Protein AF-A0A4U7BDE9-F1 (afdb_monomer)

Mean predicted aligned error: 11.84 Å

pLDDT: mean 87.55, std 13.9, range [34.75, 98.62]

InterPro domains:
  IPR007409 Restriction endonuclease, type I, HsdR, N-terminal [PF04313] (62-126)

Structure (mmCIF, N/CA/C/O backbone):
data_AF-A0A4U7BDE9-F1
#
_entry.id   AF-A0A4U7BDE9-F1
#
loop_
_atom_site.group_PDB
_atom_site.id
_atom_site.type_symbol
_atom_site.label_atom_id
_atom_site.label_alt_id
_atom_site.label_comp_id
_atom_site.label_asym_id
_atom_site.label_entity_id
_atom_site.label_seq_id
_atom_site.pdbx_PDB_ins_code
_atom_site.Cartn_x
_atom_site.Cartn_y
_atom_site.Cartn_z
_atom_site.occupancy
_atom_site.B_iso_or_equiv
_atom_site.auth_seq_id
_atom_site.auth_comp_id
_atom_site.auth_asym_id
_atom_site.auth_atom_id
_atom_site.pdbx_PDB_model_num
ATOM 1 N N . MET A 1 1 ? 15.402 -17.894 -6.420 1.00 53.94 1 MET A N 1
ATOM 2 C CA . MET A 1 1 ? 15.699 -17.159 -5.173 1.00 53.94 1 MET A CA 1
ATOM 3 C C . MET A 1 1 ? 14.361 -16.838 -4.545 1.00 53.94 1 MET A C 1
ATOM 5 O O . MET A 1 1 ? 13.438 -16.556 -5.298 1.00 53.94 1 MET A O 1
ATOM 9 N N . ASP A 1 2 ? 14.233 -16.959 -3.232 1.00 86.00 2 ASP A N 1
ATOM 10 C CA . ASP A 1 2 ? 12.983 -16.637 -2.545 1.00 86.00 2 ASP A CA 1
ATOM 11 C C . ASP A 1 2 ? 12.647 -15.142 -2.711 1.00 86.00 2 ASP A C 1
ATOM 13 O O . ASP A 1 2 ? 13.539 -14.295 -2.618 1.00 86.00 2 ASP A O 1
ATOM 17 N N . PHE A 1 3 ? 11.384 -14.832 -3.013 1.00 90.62 3 PHE A N 1
ATOM 18 C CA . PHE A 1 3 ? 10.897 -13.468 -3.269 1.00 90.62 3 PHE A CA 1
ATOM 19 C C . PHE A 1 3 ? 11.198 -12.536 -2.092 1.00 90.62 3 PHE A C 1
ATOM 21 O O . PHE A 1 3 ? 11.595 -11.389 -2.277 1.00 90.62 3 PHE A O 1
ATOM 28 N N . GLU A 1 4 ? 11.058 -13.061 -0.876 1.00 92.62 4 GLU A N 1
ATOM 29 C CA . GLU A 1 4 ? 11.312 -12.329 0.360 1.00 92.62 4 GLU A CA 1
ATOM 30 C C . GLU A 1 4 ? 12.786 -11.933 0.494 1.00 92.62 4 GLU A C 1
ATOM 32 O O . GLU A 1 4 ? 13.086 -10.770 0.749 1.00 92.62 4 GLU A O 1
ATOM 37 N N . ASN A 1 5 ? 13.713 -12.845 0.188 1.00 93.19 5 ASN A N 1
ATOM 38 C CA . ASN A 1 5 ? 15.146 -12.540 0.182 1.00 93.19 5 ASN A CA 1
ATOM 39 C C . ASN A 1 5 ? 15.509 -11.454 -0.838 1.00 93.19 5 ASN A C 1
ATOM 41 O O . ASN A 1 5 ? 16.333 -10.587 -0.556 1.00 93.19 5 ASN A O 1
ATOM 45 N N . GLN A 1 6 ? 14.895 -11.479 -2.024 1.00 94.44 6 GLN A N 1
ATOM 46 C CA . GLN A 1 6 ? 15.131 -10.445 -3.032 1.00 94.44 6 GLN A CA 1
ATOM 47 C C . GLN A 1 6 ? 14.570 -9.085 -2.609 1.00 94.44 6 GLN A C 1
ATOM 49 O O . GLN A 1 6 ? 15.203 -8.059 -2.854 1.00 94.44 6 GLN A O 1
ATOM 54 N N . LEU A 1 7 ? 13.404 -9.071 -1.962 1.00 94.75 7 LEU A N 1
ATOM 55 C CA . LEU A 1 7 ? 12.811 -7.851 -1.430 1.00 94.75 7 LEU A CA 1
ATOM 56 C C . LEU A 1 7 ? 13.664 -7.275 -0.291 1.00 94.75 7 LEU A C 1
ATOM 58 O O . LEU A 1 7 ? 13.938 -6.078 -0.292 1.00 94.75 7 LEU A O 1
ATOM 62 N N . ASN A 1 8 ? 14.162 -8.119 0.615 1.00 93.56 8 ASN A N 1
ATOM 63 C CA . ASN A 1 8 ? 15.057 -7.706 1.700 1.00 93.56 8 ASN A CA 1
ATOM 64 C C . ASN A 1 8 ? 16.365 -7.098 1.171 1.00 93.56 8 ASN A C 1
ATOM 66 O O . ASN A 1 8 ? 16.812 -6.078 1.689 1.00 93.56 8 ASN A O 1
ATOM 70 N N . ALA A 1 9 ? 16.923 -7.630 0.080 1.00 95.00 9 ALA A N 1
ATOM 71 C CA . ALA A 1 9 ? 18.093 -7.032 -0.569 1.00 95.00 9 ALA A CA 1
ATOM 72 C C . ALA A 1 9 ? 17.820 -5.610 -1.112 1.00 95.00 9 ALA A C 1
ATOM 74 O O . ALA A 1 9 ? 18.710 -4.756 -1.122 1.00 95.00 9 ALA A O 1
ATOM 75 N N . ILE A 1 10 ? 16.586 -5.317 -1.548 1.00 95.31 10 ILE A N 1
ATOM 76 C CA . ILE A 1 10 ? 16.187 -3.949 -1.926 1.00 95.31 10 ILE A CA 1
ATOM 77 C C . ILE A 1 10 ? 16.122 -3.052 -0.689 1.00 95.31 10 ILE A C 1
ATOM 79 O O . ILE A 1 10 ? 16.593 -1.919 -0.746 1.00 95.31 10 ILE A O 1
ATOM 83 N N . VAL A 1 11 ? 15.570 -3.542 0.424 1.00 95.75 11 VAL A N 1
ATOM 84 C CA . VAL A 1 11 ? 15.504 -2.784 1.686 1.00 95.75 11 VAL A CA 1
ATOM 85 C C . VAL A 1 11 ? 16.903 -2.411 2.176 1.00 95.75 11 VAL A C 1
ATOM 87 O O . VAL A 1 11 ? 17.147 -1.255 2.521 1.00 95.75 11 VAL A O 1
ATOM 90 N N . GLU A 1 12 ? 17.842 -3.354 2.133 1.00 95.81 12 GLU A N 1
ATOM 91 C CA . GLU A 1 12 ? 19.252 -3.113 2.453 1.00 95.81 12 GLU A CA 1
ATOM 92 C C . GLU A 1 12 ? 19.861 -2.056 1.519 1.00 95.81 12 GLU A C 1
ATOM 94 O O . GLU A 1 12 ? 20.429 -1.065 1.978 1.00 95.81 12 GLU A O 1
ATOM 99 N N . THR A 1 13 ? 19.617 -2.177 0.209 1.00 95.50 13 THR A N 1
ATOM 100 C CA . THR A 1 13 ? 20.061 -1.190 -0.790 1.00 95.50 13 THR A CA 1
ATOM 101 C C . THR A 1 13 ? 19.512 0.214 -0.504 1.00 95.50 13 THR A C 1
ATOM 103 O O . THR A 1 13 ? 20.239 1.200 -0.644 1.00 95.50 13 THR A O 1
ATOM 106 N N . ILE A 1 14 ? 18.241 0.332 -0.102 1.00 95.88 14 ILE A N 1
ATOM 107 C CA . ILE A 1 14 ? 17.626 1.607 0.296 1.00 95.88 14 ILE A CA 1
ATOM 108 C C . ILE A 1 14 ? 18.355 2.182 1.513 1.00 95.88 14 ILE A C 1
ATOM 110 O O . ILE A 1 14 ? 18.738 3.353 1.491 1.00 95.88 14 ILE A O 1
ATOM 114 N N . SER A 1 15 ? 18.585 1.364 2.543 1.00 95.19 15 SER A N 1
ATOM 115 C CA . SER A 1 15 ? 19.267 1.779 3.773 1.00 95.19 15 SER A CA 1
ATOM 116 C C . SER A 1 15 ? 20.675 2.320 3.497 1.00 95.19 15 SER A C 1
ATOM 118 O O . SER A 1 15 ? 21.020 3.415 3.947 1.00 95.19 15 SER A O 1
ATOM 120 N N . GLU A 1 16 ? 21.457 1.603 2.687 1.00 95.75 16 GLU A N 1
ATOM 121 C CA . GLU A 1 16 ? 22.845 1.950 2.370 1.00 95.75 16 GLU A CA 1
ATOM 122 C C . GLU A 1 16 ? 22.978 3.158 1.437 1.00 95.75 16 GLU A C 1
ATOM 124 O O . GLU A 1 16 ? 23.907 3.956 1.573 1.00 95.75 16 GLU A O 1
ATOM 129 N N . ARG A 1 17 ? 22.089 3.275 0.439 1.00 94.19 17 ARG A N 1
ATOM 130 C CA . ARG A 1 17 ? 22.324 4.153 -0.721 1.00 94.19 17 ARG A CA 1
ATOM 131 C C . ARG A 1 17 ? 21.427 5.375 -0.783 1.00 94.19 17 ARG A C 1
ATOM 133 O O . ARG A 1 17 ? 21.721 6.258 -1.585 1.00 94.19 17 ARG A O 1
ATOM 140 N N . LYS A 1 18 ? 20.372 5.486 0.034 1.00 94.56 18 LYS A N 1
ATOM 141 C CA . LYS A 1 18 ? 19.438 6.632 -0.032 1.00 94.56 18 LYS A CA 1
ATOM 142 C C . LYS A 1 18 ? 20.125 7.994 0.055 1.00 94.56 18 LYS A C 1
ATOM 144 O O . LYS A 1 18 ? 19.779 8.895 -0.698 1.00 94.56 18 LYS A O 1
ATOM 149 N N . THR A 1 19 ? 21.182 8.123 0.857 1.00 95.06 19 THR A N 1
ATOM 150 C CA . THR A 1 19 ? 21.965 9.369 0.987 1.00 95.06 19 THR A CA 1
ATOM 151 C C . THR A 1 19 ? 22.723 9.761 -0.287 1.00 95.06 19 THR A C 1
ATOM 153 O O . THR A 1 19 ? 23.071 10.927 -0.462 1.00 95.06 19 THR A O 1
ATOM 156 N N . LEU A 1 20 ? 22.971 8.811 -1.192 1.00 95.50 20 LEU A N 1
ATOM 157 C CA . LEU A 1 20 ? 23.629 9.030 -2.482 1.00 95.50 20 LEU A CA 1
ATOM 158 C C . LEU A 1 20 ? 22.619 9.312 -3.612 1.00 95.50 20 LEU A C 1
ATOM 160 O O . LEU A 1 20 ? 22.997 9.811 -4.675 1.00 95.50 20 LEU A O 1
ATOM 164 N N . VAL A 1 21 ? 21.335 9.008 -3.398 1.00 96.06 21 VAL A N 1
ATOM 165 C CA . VAL A 1 21 ? 20.266 9.093 -4.402 1.00 96.06 21 VAL A CA 1
ATOM 166 C C . VAL A 1 21 ? 19.599 10.469 -4.352 1.00 96.06 21 VAL A C 1
ATOM 168 O O . VAL A 1 21 ? 18.602 10.682 -3.680 1.00 96.06 21 VAL A O 1
ATOM 171 N N . ASN A 1 22 ? 20.142 11.433 -5.092 1.00 94.44 22 ASN A N 1
ATOM 172 C CA . ASN A 1 22 ? 19.710 12.834 -4.983 1.00 94.44 22 ASN A CA 1
ATOM 173 C C . ASN A 1 22 ? 18.630 13.264 -5.989 1.00 94.44 22 ASN A C 1
ATOM 175 O O . ASN A 1 22 ? 18.075 14.353 -5.860 1.00 94.44 22 ASN A O 1
ATOM 179 N N . THR A 1 23 ? 18.327 12.446 -6.999 1.00 97.50 23 THR A N 1
ATOM 180 C CA . THR A 1 23 ? 17.384 12.798 -8.072 1.00 97.50 23 THR A CA 1
ATOM 181 C C . THR A 1 23 ? 16.260 11.777 -8.206 1.00 97.50 23 THR A C 1
ATOM 183 O O . THR A 1 23 ? 16.367 10.630 -7.763 1.00 97.50 23 THR A O 1
ATOM 186 N N . GLU A 1 24 ? 15.172 12.198 -8.852 1.00 97.19 24 GLU A N 1
ATOM 187 C CA . GLU A 1 24 ? 14.065 11.311 -9.215 1.00 97.19 24 GLU A CA 1
ATOM 188 C C . GLU A 1 24 ? 14.551 10.171 -10.132 1.00 97.19 24 GLU A C 1
ATOM 190 O O . GLU A 1 24 ? 14.282 9.006 -9.859 1.00 97.19 24 GLU A O 1
ATOM 195 N N . GLU A 1 25 ? 15.388 10.472 -11.130 1.00 97.44 25 GLU A N 1
ATOM 196 C CA . GLU A 1 25 ? 15.994 9.459 -12.010 1.00 97.44 25 GLU A CA 1
ATOM 197 C C . GLU A 1 25 ? 16.892 8.467 -11.260 1.00 97.44 25 GLU A C 1
ATOM 199 O O . GLU A 1 25 ? 16.838 7.259 -11.494 1.00 97.44 25 GLU A O 1
ATOM 204 N N . ALA A 1 26 ? 17.684 8.945 -10.295 1.00 97.25 26 ALA A N 1
ATOM 205 C CA . ALA A 1 26 ? 18.472 8.058 -9.447 1.00 97.25 26 ALA A CA 1
ATOM 206 C C . ALA A 1 26 ? 17.569 7.173 -8.569 1.00 97.25 26 ALA A C 1
ATOM 208 O O . ALA A 1 26 ? 17.894 6.007 -8.350 1.00 97.25 26 ALA A O 1
ATOM 209 N N . THR A 1 27 ? 16.425 7.694 -8.108 1.00 97.94 27 THR A N 1
ATOM 210 C CA . THR A 1 27 ? 15.422 6.939 -7.334 1.00 97.94 27 THR A CA 1
ATOM 211 C C . THR A 1 27 ? 14.802 5.834 -8.186 1.00 97.94 27 THR A C 1
ATOM 213 O O . THR A 1 27 ? 14.757 4.671 -7.775 1.00 97.94 27 THR A O 1
ATOM 216 N N . LYS A 1 28 ? 14.401 6.176 -9.413 1.00 97.94 28 LYS A N 1
ATOM 217 C CA . LYS A 1 28 ? 13.881 5.241 -10.412 1.00 97.94 28 LYS A CA 1
ATOM 218 C C . LYS A 1 28 ? 14.863 4.099 -10.675 1.00 97.94 28 LYS A C 1
ATOM 220 O O . LYS A 1 28 ? 14.495 2.936 -10.537 1.00 97.94 28 LYS A O 1
ATOM 225 N N . MET A 1 29 ? 16.115 4.427 -10.985 1.00 96.75 29 MET A N 1
ATOM 226 C CA . MET A 1 29 ? 17.153 3.445 -11.306 1.00 96.75 29 MET A CA 1
ATOM 227 C C . MET A 1 29 ? 17.547 2.576 -10.103 1.00 96.75 29 MET A C 1
ATOM 229 O O . MET A 1 29 ? 17.725 1.369 -10.241 1.00 96.75 29 MET A O 1
ATOM 233 N N . THR A 1 30 ? 17.702 3.180 -8.922 1.00 96.94 30 THR A N 1
ATOM 234 C CA . THR A 1 30 ? 18.302 2.500 -7.759 1.00 96.94 30 THR A CA 1
ATOM 235 C C . THR A 1 30 ? 17.279 1.725 -6.937 1.00 96.94 30 THR A C 1
ATOM 237 O O . THR A 1 30 ? 17.639 0.708 -6.352 1.00 96.94 30 THR A O 1
ATOM 240 N N . PHE A 1 31 ? 16.021 2.175 -6.884 1.00 97.50 31 PHE A N 1
ATOM 241 C CA . PHE A 1 31 ? 14.999 1.588 -6.009 1.00 97.50 31 PHE A CA 1
ATOM 242 C C . PHE A 1 31 ? 13.812 1.015 -6.788 1.00 97.50 31 PHE A C 1
ATOM 244 O O . PHE A 1 31 ? 13.434 -0.134 -6.562 1.00 97.50 31 PHE A O 1
ATOM 251 N N . VAL A 1 32 ? 13.259 1.762 -7.751 1.00 98.06 32 VAL A N 1
ATOM 252 C CA . VAL A 1 32 ? 12.040 1.340 -8.468 1.00 98.06 32 VAL A CA 1
ATOM 253 C C . VAL A 1 32 ? 12.327 0.214 -9.467 1.00 98.06 32 VAL A C 1
ATOM 255 O O . VAL A 1 32 ? 11.647 -0.809 -9.445 1.00 98.06 32 VAL A O 1
ATOM 258 N N . MET A 1 33 ? 13.346 0.343 -10.323 1.00 97.00 33 MET A N 1
ATOM 259 C CA . MET A 1 33 ? 13.672 -0.689 -11.319 1.00 97.00 33 MET A CA 1
ATOM 260 C C . MET A 1 33 ? 14.019 -2.047 -10.677 1.00 97.00 33 MET A C 1
ATOM 262 O O . MET A 1 33 ? 13.480 -3.061 -11.133 1.00 97.00 33 MET A O 1
ATOM 266 N N . PRO A 1 34 ? 14.841 -2.122 -9.607 1.00 96.88 34 PRO A N 1
ATOM 267 C CA . PRO A 1 34 ? 15.054 -3.376 -8.888 1.00 96.88 34 PRO A CA 1
ATOM 268 C C . PRO A 1 34 ? 13.764 -3.966 -8.321 1.00 96.88 34 PRO A C 1
ATOM 270 O O . PRO A 1 34 ? 13.558 -5.170 -8.440 1.00 96.88 34 PRO A O 1
ATOM 273 N N . PHE A 1 35 ? 12.868 -3.140 -7.776 1.00 97.81 35 PHE A N 1
ATOM 274 C CA . PHE A 1 35 ? 11.571 -3.601 -7.279 1.00 97.81 35 PHE A CA 1
ATOM 275 C C . PHE A 1 35 ? 10.714 -4.236 -8.382 1.00 97.81 35 PHE A C 1
ATOM 277 O O . PHE A 1 35 ? 10.202 -5.341 -8.198 1.00 97.81 35 PHE A O 1
ATOM 284 N N . LEU A 1 36 ? 10.631 -3.616 -9.564 1.00 97.38 36 LEU A N 1
ATOM 285 C CA . LEU A 1 36 ? 9.923 -4.206 -10.709 1.00 97.38 36 LEU A CA 1
ATOM 286 C C . LEU A 1 36 ? 10.542 -5.535 -11.153 1.00 97.38 36 LEU A C 1
ATOM 288 O O . LEU A 1 36 ? 9.819 -6.481 -11.466 1.00 97.38 36 LEU A O 1
ATOM 292 N N . LYS A 1 37 ? 11.874 -5.634 -11.119 1.00 96.56 37 LYS A N 1
ATOM 293 C CA . LYS A 1 37 ? 12.587 -6.880 -11.415 1.00 96.56 37 LYS A CA 1
ATOM 294 C C . LYS A 1 37 ? 12.269 -7.980 -10.397 1.00 96.56 37 LYS A C 1
ATOM 296 O O . LYS A 1 37 ? 12.118 -9.133 -10.792 1.00 96.56 37 LYS A O 1
ATOM 301 N N . VAL A 1 38 ? 12.140 -7.643 -9.112 1.00 96.06 38 VAL A N 1
ATOM 302 C CA . VAL A 1 38 ? 11.757 -8.591 -8.047 1.00 96.06 38 VAL A CA 1
ATOM 303 C C . VAL A 1 38 ? 10.315 -9.073 -8.199 1.00 96.06 38 VAL A C 1
ATOM 305 O O . VAL A 1 38 ? 10.036 -10.245 -7.966 1.00 96.06 38 VAL A O 1
ATOM 308 N N . LEU A 1 39 ? 9.412 -8.223 -8.694 1.00 96.06 39 LEU A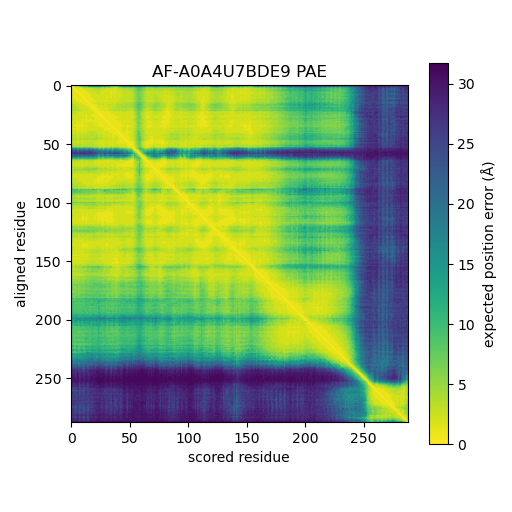 N 1
ATOM 309 C CA . LEU A 1 39 ? 8.073 -8.648 -9.120 1.00 96.06 39 LEU A CA 1
ATOM 310 C C . LEU A 1 39 ? 8.085 -9.502 -10.407 1.00 96.06 39 LEU A C 1
ATOM 312 O O . LEU A 1 39 ? 7.037 -9.958 -10.856 1.00 96.06 39 LEU A O 1
ATOM 316 N N . GLY A 1 40 ? 9.247 -9.746 -11.016 1.00 95.56 40 GLY A N 1
ATOM 317 C CA . GLY A 1 40 ? 9.384 -10.598 -12.196 1.00 95.56 40 GLY A CA 1
ATOM 318 C C . GLY A 1 40 ? 9.056 -9.907 -13.520 1.00 95.56 40 GLY A C 1
ATOM 319 O O . GLY A 1 40 ? 8.873 -10.596 -14.523 1.00 95.56 40 GLY A O 1
ATOM 320 N N . TYR A 1 41 ? 8.985 -8.573 -13.556 1.00 96.75 41 TYR A N 1
ATOM 321 C CA . TYR A 1 41 ? 8.864 -7.833 -14.813 1.00 96.75 41 TYR A CA 1
ATOM 322 C C . TYR A 1 41 ? 10.237 -7.667 -15.470 1.00 96.75 41 TYR A C 1
ATOM 324 O O . TYR A 1 41 ? 11.211 -7.264 -14.829 1.00 96.75 41 TYR A O 1
ATOM 332 N N . ASP A 1 42 ? 10.315 -7.956 -16.769 1.00 95.56 42 ASP A N 1
ATOM 333 C CA . ASP A 1 42 ? 11.534 -7.740 -17.544 1.00 95.56 42 ASP A CA 1
ATOM 334 C C . ASP A 1 42 ? 11.685 -6.256 -17.898 1.00 95.56 42 ASP A C 1
ATOM 336 O O . ASP A 1 42 ? 11.188 -5.779 -18.917 1.00 95.56 42 ASP A O 1
ATOM 340 N N . VAL A 1 43 ? 12.390 -5.529 -17.032 1.00 95.38 43 VAL A N 1
ATOM 341 C CA . VAL A 1 43 ? 12.671 -4.091 -17.177 1.00 95.38 43 VAL A CA 1
ATOM 342 C C . VAL A 1 43 ? 13.540 -3.740 -18.391 1.00 95.38 43 VAL A C 1
ATOM 344 O O . VAL A 1 43 ? 13.662 -2.564 -18.722 1.00 95.38 43 VAL A O 1
AT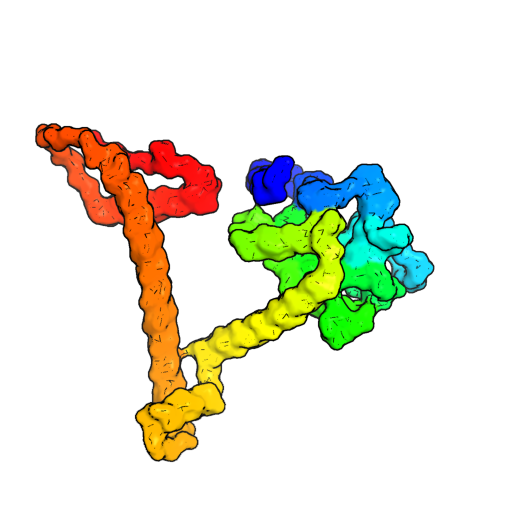OM 347 N N . PHE A 1 44 ? 14.148 -4.728 -19.056 1.00 94.62 44 PHE A N 1
ATOM 348 C CA . PHE A 1 44 ? 14.932 -4.518 -20.276 1.00 94.62 44 PHE A CA 1
ATOM 349 C C . PHE A 1 44 ? 14.134 -4.811 -21.548 1.00 94.62 44 PHE A C 1
ATOM 351 O O . PHE A 1 44 ? 14.608 -4.516 -22.646 1.00 94.62 44 PHE A O 1
ATOM 358 N N . ASN A 1 45 ? 12.929 -5.370 -21.417 1.00 95.94 45 ASN A N 1
ATOM 359 C CA . ASN A 1 45 ? 12.043 -5.621 -22.538 1.00 95.94 45 ASN A CA 1
ATOM 360 C C . ASN A 1 45 ? 11.055 -4.453 -22.702 1.00 95.94 45 ASN A C 1
ATOM 362 O O . ASN A 1 45 ? 10.086 -4.362 -21.942 1.00 95.94 45 ASN A O 1
ATOM 366 N N . PRO A 1 46 ? 11.219 -3.605 -23.737 1.00 92.75 46 PRO A N 1
ATOM 367 C CA . PRO A 1 46 ? 10.349 -2.453 -23.965 1.00 92.75 46 PRO A CA 1
ATOM 368 C C . PRO A 1 46 ? 8.939 -2.842 -24.427 1.00 92.75 46 PRO A C 1
ATOM 370 O O . PRO A 1 46 ? 8.118 -1.967 -24.648 1.00 92.75 46 PRO A O 1
ATOM 373 N N . SER A 1 47 ? 8.638 -4.132 -24.608 1.00 93.75 47 SER A N 1
ATOM 374 C CA . SER A 1 47 ? 7.264 -4.616 -24.822 1.00 93.75 47 SER A CA 1
ATOM 375 C C . SER A 1 47 ? 6.558 -4.996 -23.516 1.00 93.75 47 SER A C 1
ATOM 377 O O . SER A 1 47 ? 5.363 -5.272 -23.545 1.00 93.75 47 SER A O 1
ATOM 379 N N . ILE A 1 48 ? 7.289 -5.056 -22.394 1.00 95.69 48 ILE A N 1
ATOM 380 C CA . ILE A 1 48 ? 6.769 -5.413 -21.065 1.00 95.69 48 ILE A CA 1
ATOM 381 C C . ILE A 1 48 ? 6.815 -4.209 -20.134 1.00 95.69 48 ILE A C 1
ATOM 383 O O . ILE A 1 48 ? 5.797 -3.885 -19.537 1.00 95.69 48 ILE A O 1
ATOM 387 N N . VAL A 1 49 ? 7.960 -3.536 -20.015 1.00 97.31 49 VAL A N 1
ATOM 388 C CA . VAL A 1 49 ? 8.101 -2.311 -19.220 1.00 97.31 49 VAL A CA 1
ATOM 389 C C . VAL A 1 49 ? 8.474 -1.175 -20.162 1.00 97.31 49 VAL A C 1
ATOM 391 O O . VAL A 1 49 ? 9.587 -1.121 -20.680 1.00 97.31 49 VAL A O 1
ATOM 394 N N . VAL A 1 50 ? 7.527 -0.272 -20.398 1.00 96.56 50 VAL A N 1
ATOM 395 C CA . VAL A 1 50 ? 7.691 0.886 -21.280 1.00 96.56 50 VAL A CA 1
ATOM 396 C C . VAL A 1 50 ? 8.007 2.113 -20.426 1.00 96.56 50 VAL A C 1
ATOM 398 O O . VAL A 1 50 ? 7.123 2.552 -19.689 1.00 96.56 50 VAL A O 1
ATOM 401 N N . PRO A 1 51 ? 9.226 2.675 -20.487 1.00 95.00 51 PRO A N 1
ATOM 402 C CA . PRO A 1 51 ? 9.538 3.931 -19.817 1.00 95.00 51 PRO A CA 1
ATOM 403 C C . PRO A 1 51 ? 8.920 5.124 -20.557 1.00 95.00 51 PRO A C 1
ATOM 405 O O . PRO A 1 51 ? 8.679 5.051 -21.763 1.00 95.00 51 PRO A O 1
ATOM 408 N N . GLU A 1 52 ? 8.717 6.234 -19.847 1.00 93.19 52 GLU A N 1
ATOM 409 C CA . GLU A 1 52 ? 8.197 7.493 -20.399 1.00 93.19 52 GLU A CA 1
ATOM 410 C C . GLU A 1 52 ? 6.916 7.300 -21.240 1.00 93.19 52 GLU A C 1
ATOM 412 O O . GLU A 1 52 ? 6.793 7.802 -22.364 1.00 93.19 52 GLU A O 1
ATOM 417 N N . TYR A 1 53 ? 5.958 6.534 -20.719 1.00 92.12 53 TYR A N 1
ATOM 418 C CA . TYR A 1 53 ? 4.772 6.132 -21.462 1.00 92.12 53 TYR A CA 1
ATOM 419 C C . TYR A 1 53 ? 3.808 7.302 -21.715 1.00 92.12 53 TYR A C 1
ATOM 421 O O . TYR A 1 53 ? 3.438 8.062 -20.815 1.00 92.12 53 TYR A O 1
ATOM 429 N N . THR A 1 54 ? 3.349 7.406 -22.963 1.00 87.25 54 THR A N 1
ATOM 430 C CA . THR A 1 54 ? 2.359 8.383 -23.429 1.00 87.25 54 THR A CA 1
ATOM 431 C C . THR A 1 54 ? 1.139 7.676 -24.003 1.00 87.25 54 THR A C 1
ATOM 433 O O . THR A 1 54 ? 1.293 6.810 -24.858 1.00 87.25 54 THR A O 1
ATOM 436 N N . ALA A 1 55 ? -0.070 8.072 -23.600 1.00 71.38 55 ALA A N 1
ATOM 437 C CA . ALA A 1 55 ? -1.294 7.628 -24.253 1.00 71.38 55 ALA A CA 1
ATOM 438 C C . ALA A 1 55 ? -1.625 8.610 -25.385 1.00 71.38 55 ALA A C 1
ATOM 440 O O . ALA A 1 55 ? -1.702 9.818 -25.158 1.00 71.38 55 ALA A O 1
ATOM 441 N N . ASP A 1 56 ? -1.856 8.101 -26.595 1.00 62.12 56 ASP A N 1
ATOM 442 C CA . ASP A 1 56 ? -2.103 8.899 -27.811 1.00 62.12 56 ASP A CA 1
ATOM 443 C C . ASP A 1 56 ? -3.452 9.661 -27.816 1.00 62.12 56 ASP A C 1
ATOM 445 O O . ASP A 1 56 ? -3.884 10.201 -28.836 1.00 62.12 56 ASP A O 1
ATOM 449 N N . ILE A 1 57 ? -4.147 9.736 -26.679 1.00 56.84 57 ILE A N 1
ATOM 450 C CA . ILE A 1 57 ? -5.518 10.238 -26.570 1.00 56.84 57 ILE A CA 1
ATOM 451 C C . ILE A 1 57 ? -5.525 11.634 -25.944 1.00 56.84 57 ILE A C 1
ATOM 453 O O . ILE A 1 57 ? -5.820 11.781 -24.768 1.00 56.84 57 ILE A O 1
ATOM 457 N N . GLY A 1 58 ? -5.224 12.682 -26.717 1.00 50.94 58 GLY A N 1
ATOM 458 C CA . GLY A 1 58 ? -5.637 14.067 -26.409 1.00 50.94 58 GLY A CA 1
ATOM 459 C C . GLY A 1 58 ? -5.225 14.668 -25.050 1.00 50.94 58 GLY A C 1
ATOM 460 O O . GLY A 1 58 ? -5.712 15.746 -24.702 1.00 50.94 58 GLY A O 1
ATOM 461 N N . ILE A 1 59 ? -4.344 14.012 -24.288 1.00 56.50 59 ILE A N 1
ATOM 462 C CA . ILE A 1 59 ? -3.773 14.519 -23.039 1.00 56.50 59 ILE A CA 1
ATOM 463 C C . ILE A 1 59 ? -2.918 15.745 -23.378 1.00 56.50 59 ILE A C 1
ATOM 465 O O . ILE A 1 59 ? -2.432 15.909 -24.502 1.00 56.50 59 ILE A O 1
ATOM 469 N N . LYS A 1 60 ? -2.764 16.647 -22.406 1.00 59.03 60 LYS A N 1
ATOM 470 C CA . LYS A 1 60 ? -1.909 17.832 -22.493 1.00 59.03 60 LYS A CA 1
ATOM 471 C C . LYS A 1 60 ? -0.582 17.460 -23.173 1.00 59.03 60 LYS A C 1
ATOM 473 O O . LYS A 1 60 ? 0.177 16.639 -22.669 1.00 59.03 60 LYS A O 1
ATOM 478 N N . LYS A 1 61 ? -0.350 18.027 -24.361 1.00 59.78 61 LYS A N 1
ATOM 479 C CA . LYS A 1 61 ? 0.734 17.642 -25.276 1.00 59.78 61 LYS A CA 1
ATOM 480 C C . LYS A 1 61 ? 2.080 17.582 -24.533 1.00 59.78 61 LYS A C 1
ATOM 482 O O . LYS A 1 61 ? 2.560 18.620 -24.087 1.00 59.78 61 LYS A O 1
ATOM 487 N N . GLY A 1 62 ? 2.672 16.390 -24.427 1.00 65.56 62 GLY A N 1
ATOM 488 C CA . GLY A 1 62 ? 3.995 16.174 -23.824 1.00 65.56 62 GLY A CA 1
ATOM 489 C C . GLY A 1 62 ? 4.015 15.712 -22.363 1.00 65.56 62 GLY A C 1
ATOM 490 O O . GLY A 1 62 ? 5.101 15.579 -21.810 1.00 65.56 62 GLY A O 1
ATOM 491 N N . GLU A 1 63 ? 2.863 15.462 -21.740 1.00 78.31 63 GLU A N 1
ATOM 492 C CA . GLU A 1 63 ? 2.818 14.736 -20.467 1.00 78.31 63 GLU A CA 1
ATOM 493 C C . GLU A 1 63 ? 3.186 13.256 -20.687 1.00 78.31 63 GLU A C 1
ATOM 495 O O . GLU A 1 63 ? 2.934 12.726 -21.772 1.00 78.31 63 GLU A O 1
ATOM 500 N N . LYS A 1 64 ? 3.826 12.609 -19.707 1.00 89.25 64 LYS A N 1
ATOM 501 C CA . LYS A 1 64 ? 4.219 11.192 -19.747 1.00 89.25 64 LYS A CA 1
ATOM 502 C C . LYS A 1 64 ? 4.191 10.628 -18.328 1.00 89.25 64 LYS A C 1
ATOM 504 O O . LYS A 1 64 ? 4.539 11.362 -17.413 1.00 89.25 64 LYS A O 1
ATOM 509 N N . VAL A 1 65 ? 3.840 9.356 -18.160 1.00 93.12 65 VAL A N 1
ATOM 510 C CA . VAL A 1 65 ? 4.088 8.641 -16.895 1.00 93.12 65 VAL A CA 1
ATOM 511 C C . VAL A 1 65 ? 5.419 7.904 -16.969 1.00 93.12 65 VAL A C 1
ATOM 513 O O . VAL A 1 65 ? 5.859 7.515 -18.052 1.00 93.12 65 VAL A O 1
ATOM 516 N N . ASP A 1 66 ? 6.059 7.687 -15.827 1.00 96.12 66 ASP A N 1
ATOM 517 C CA . ASP A 1 66 ? 7.422 7.149 -15.801 1.00 96.12 66 ASP A CA 1
ATOM 518 C C . ASP A 1 66 ? 7.544 5.737 -16.355 1.00 96.12 66 ASP A C 1
ATOM 520 O O . ASP A 1 66 ? 8.466 5.468 -17.124 1.00 96.12 66 ASP A O 1
ATOM 524 N N . TYR A 1 67 ? 6.614 4.847 -16.002 1.00 97.56 67 TYR A N 1
ATOM 525 C CA . TYR A 1 67 ? 6.557 3.504 -16.568 1.00 97.56 67 TYR A CA 1
ATOM 526 C C . TYR A 1 67 ? 5.123 3.056 -16.835 1.00 97.56 67 TYR A C 1
ATOM 528 O O . TYR A 1 67 ? 4.194 3.373 -16.091 1.00 97.56 67 TYR A O 1
ATOM 536 N N . ALA A 1 68 ? 4.963 2.227 -17.859 1.00 97.12 68 ALA A N 1
ATOM 537 C CA . ALA A 1 68 ? 3.786 1.401 -18.056 1.00 97.12 68 ALA A CA 1
ATOM 538 C C . ALA A 1 68 ? 4.196 -0.067 -18.187 1.00 97.12 68 ALA A C 1
ATOM 540 O O . ALA A 1 68 ? 5.073 -0.411 -18.979 1.00 97.12 68 ALA A O 1
ATOM 541 N N . ILE A 1 69 ? 3.545 -0.936 -17.419 1.00 97.38 69 ILE A N 1
ATOM 542 C CA . ILE A 1 69 ? 3.657 -2.385 -17.571 1.00 97.38 69 ILE A CA 1
ATOM 543 C C . ILE A 1 69 ? 2.584 -2.843 -18.546 1.00 97.38 69 ILE A C 1
ATOM 545 O O . ILE A 1 69 ? 1.399 -2.559 -18.355 1.00 97.38 69 ILE A O 1
ATOM 549 N N . PHE A 1 70 ? 3.005 -3.578 -19.566 1.00 96.00 70 PHE A N 1
ATOM 550 C CA . PHE A 1 70 ? 2.149 -4.123 -20.602 1.00 96.00 70 PHE A CA 1
ATOM 551 C C . PHE A 1 70 ? 1.799 -5.582 -20.317 1.00 96.00 70 PHE A C 1
ATOM 553 O O . PHE A 1 70 ? 2.643 -6.384 -19.917 1.00 96.00 70 PHE A O 1
ATOM 560 N N . LYS A 1 71 ? 0.538 -5.929 -20.571 1.00 93.06 71 LYS A N 1
ATOM 561 C CA . LYS A 1 71 ? 0.018 -7.296 -20.543 1.00 93.06 71 LYS A CA 1
ATOM 562 C C . LYS A 1 71 ? -0.759 -7.528 -21.832 1.00 93.06 71 LYS A C 1
ATOM 564 O O . LYS A 1 71 ? -1.594 -6.708 -22.206 1.00 93.06 71 LYS A O 1
ATOM 569 N N . ASP A 1 72 ? -0.428 -8.600 -22.548 1.00 92.00 72 ASP A N 1
ATOM 570 C CA . ASP A 1 72 ? -1.048 -8.954 -23.834 1.00 92.00 72 ASP A CA 1
ATOM 571 C C . ASP A 1 72 ? -1.043 -7.801 -24.861 1.00 92.00 72 ASP A C 1
ATOM 573 O O . ASP A 1 72 ? -2.013 -7.564 -25.583 1.00 92.00 72 ASP A O 1
ATOM 577 N N . GLY A 1 73 ? 0.065 -7.051 -24.906 1.00 92.62 73 GLY A N 1
ATOM 578 C CA . GLY A 1 73 ? 0.265 -5.935 -25.836 1.00 92.62 73 GLY A CA 1
ATOM 579 C C . GLY A 1 73 ? -0.496 -4.653 -25.487 1.00 92.62 73 GLY A C 1
ATOM 580 O O . GLY A 1 73 ? -0.520 -3.734 -26.303 1.00 92.62 73 GLY A O 1
ATOM 581 N N . LYS A 1 74 ? -1.100 -4.564 -24.296 1.00 94.62 74 LYS A N 1
ATOM 582 C CA . LYS A 1 74 ? -1.838 -3.383 -23.830 1.00 94.62 74 LYS A CA 1
ATOM 583 C C . LYS A 1 74 ? -1.301 -2.869 -22.494 1.00 94.62 74 LYS A C 1
ATOM 585 O O . LYS A 1 74 ? -0.846 -3.685 -21.691 1.00 94.62 74 LYS A O 1
ATOM 590 N N . PRO A 1 75 ? -1.377 -1.555 -22.219 1.00 95.19 75 PRO A N 1
ATOM 591 C CA . PRO A 1 75 ? -0.994 -1.016 -20.919 1.00 95.19 75 PRO A CA 1
ATOM 592 C C . PRO A 1 75 ? -1.924 -1.574 -19.834 1.00 95.19 75 PRO A C 1
ATOM 594 O O . PRO A 1 75 ? -3.144 -1.567 -19.984 1.00 95.19 75 PRO A O 1
ATOM 597 N N . PHE A 1 76 ? -1.339 -2.074 -18.749 1.00 95.94 76 PHE A N 1
ATOM 598 C CA . PHE A 1 76 ? -2.060 -2.741 -17.663 1.00 95.94 76 PHE A CA 1
ATOM 599 C C . PHE A 1 76 ? -1.825 -2.069 -16.305 1.00 95.94 76 PHE A C 1
ATOM 601 O O . PHE A 1 76 ? -2.778 -1.869 -15.549 1.00 95.94 76 PHE A O 1
ATOM 608 N N . ILE A 1 77 ? -0.579 -1.682 -16.007 1.00 97.75 77 ILE A N 1
ATOM 609 C CA . ILE A 1 77 ? -0.216 -0.947 -14.784 1.00 97.75 77 ILE A CA 1
ATOM 610 C C . ILE A 1 77 ? 0.522 0.326 -15.172 1.00 97.75 77 ILE A C 1
ATOM 612 O O . ILE A 1 77 ? 1.493 0.257 -15.921 1.00 97.75 77 ILE A O 1
ATOM 616 N N . LEU A 1 78 ? 0.103 1.469 -14.639 1.00 97.81 78 LEU A N 1
ATOM 617 C CA . LEU A 1 78 ? 0.875 2.710 -14.721 1.00 97.81 78 LEU A CA 1
ATOM 618 C C . LEU A 1 78 ? 1.690 2.915 -13.455 1.00 97.81 78 LEU A C 1
ATOM 620 O O . LEU A 1 78 ? 1.219 2.608 -12.362 1.00 97.81 78 LEU A O 1
ATOM 624 N N . ILE A 1 79 ? 2.883 3.477 -13.593 1.00 98.31 79 ILE A N 1
ATOM 625 C CA . ILE A 1 79 ? 3.764 3.769 -12.470 1.00 98.31 79 ILE A CA 1
ATOM 626 C C . ILE A 1 79 ? 4.299 5.185 -12.625 1.00 98.31 79 ILE A C 1
ATOM 628 O O . ILE A 1 79 ? 4.875 5.529 -13.654 1.00 98.31 79 ILE A O 1
ATOM 632 N N . GLU A 1 80 ? 4.117 5.980 -11.579 1.00 97.75 80 GLU A N 1
ATOM 633 C CA . GLU A 1 80 ? 4.691 7.312 -11.428 1.00 97.75 80 GLU A CA 1
ATOM 634 C C . GLU A 1 80 ? 5.625 7.277 -10.222 1.00 97.75 80 GLU A C 1
ATOM 636 O O . GLU A 1 80 ? 5.234 6.868 -9.122 1.00 97.75 80 GLU A O 1
ATOM 641 N N . ALA A 1 81 ? 6.864 7.696 -10.431 1.00 97.69 81 ALA A N 1
ATOM 642 C CA . ALA A 1 81 ? 7.894 7.752 -9.419 1.00 97.69 81 ALA A CA 1
ATOM 643 C C . ALA A 1 81 ? 8.198 9.205 -9.034 1.00 97.69 81 ALA A C 1
ATOM 645 O O . ALA A 1 81 ? 8.069 10.136 -9.823 1.00 97.69 81 ALA A O 1
ATOM 646 N N . LYS A 1 82 ? 8.614 9.407 -7.790 1.00 97.75 82 LYS A N 1
ATOM 647 C CA . LYS A 1 82 ? 9.106 10.679 -7.255 1.00 97.75 82 LYS A CA 1
ATOM 648 C C . LYS A 1 82 ? 10.465 10.464 -6.613 1.00 97.75 82 LYS A C 1
ATOM 650 O O . LYS A 1 82 ? 10.899 9.327 -6.423 1.00 97.75 82 LYS A O 1
ATOM 655 N N . ASN A 1 83 ? 11.159 11.551 -6.294 1.00 97.31 83 ASN A N 1
ATOM 656 C CA . ASN A 1 83 ? 12.386 11.464 -5.513 1.00 97.31 83 ASN A CA 1
ATOM 657 C C . ASN A 1 83 ? 12.098 10.796 -4.156 1.00 97.31 83 ASN A C 1
ATOM 659 O O . ASN A 1 83 ? 11.086 11.103 -3.534 1.00 97.31 83 ASN A O 1
ATOM 663 N N . HIS A 1 84 ? 12.988 9.926 -3.672 1.00 96.69 84 HIS A N 1
ATOM 664 C CA . HIS A 1 84 ? 12.804 9.200 -2.407 1.00 96.69 84 HIS A CA 1
ATOM 665 C C . HIS A 1 84 ? 12.570 10.093 -1.172 1.00 96.69 84 HIS A C 1
ATOM 667 O O . HIS A 1 84 ? 12.008 9.639 -0.178 1.00 96.69 84 HIS A O 1
ATOM 673 N N . THR A 1 85 ? 12.982 11.361 -1.239 1.00 95.75 85 THR A N 1
ATOM 674 C CA . THR A 1 85 ? 12.765 12.370 -0.189 1.00 95.75 85 THR A CA 1
ATOM 675 C C . THR A 1 85 ? 11.409 13.072 -0.261 1.00 95.75 85 THR A C 1
ATOM 677 O O . THR A 1 85 ? 11.025 13.757 0.689 1.00 95.75 85 THR A O 1
ATOM 680 N N . GLU A 1 86 ? 10.671 12.926 -1.361 1.00 96.06 86 GLU A N 1
ATOM 681 C CA . GLU A 1 86 ? 9.376 13.573 -1.543 1.00 96.06 86 GLU A CA 1
ATOM 682 C C . GLU A 1 86 ? 8.254 12.818 -0.828 1.00 96.06 86 GLU A C 1
ATOM 684 O O . GLU A 1 86 ? 8.208 11.583 -0.791 1.00 96.06 86 GLU A O 1
ATOM 689 N N . ASN A 1 87 ? 7.302 13.589 -0.298 1.00 94.12 87 ASN A N 1
ATOM 690 C CA . ASN A 1 87 ? 6.012 13.069 0.128 1.00 94.12 87 ASN A CA 1
ATOM 691 C C . ASN A 1 87 ? 5.130 12.863 -1.114 1.00 94.12 87 ASN A C 1
ATOM 693 O O . ASN A 1 87 ? 5.001 13.758 -1.936 1.00 94.12 87 ASN A O 1
ATOM 697 N N . LEU A 1 88 ? 4.490 11.701 -1.225 1.00 95.88 88 LEU A N 1
ATOM 698 C CA . LEU A 1 88 ? 3.632 11.322 -2.349 1.00 95.88 88 LEU A CA 1
ATOM 699 C C . LEU A 1 88 ? 2.232 11.970 -2.336 1.00 95.88 88 LEU A C 1
ATOM 701 O O . LEU A 1 88 ? 1.455 11.796 -3.278 1.00 95.88 88 LEU A O 1
ATOM 705 N N . ASP A 1 89 ? 1.867 12.705 -1.290 1.00 91.75 89 ASP A N 1
ATOM 706 C CA . ASP A 1 89 ? 0.561 13.356 -1.180 1.00 91.75 89 ASP A CA 1
ATOM 707 C C . ASP A 1 89 ? 0.332 14.372 -2.315 1.00 91.75 89 ASP A C 1
ATOM 709 O O . ASP A 1 89 ? 1.125 15.280 -2.532 1.00 91.75 89 ASP A O 1
ATOM 713 N N . ASN A 1 90 ? -0.797 14.254 -3.023 1.00 87.31 90 ASN A N 1
ATOM 714 C CA . ASN A 1 90 ? -1.169 15.076 -4.191 1.00 87.31 90 ASN A CA 1
ATOM 715 C C . ASN A 1 90 ? -0.302 14.886 -5.459 1.00 87.31 90 ASN A C 1
ATOM 717 O O . ASN A 1 90 ? -0.476 15.624 -6.433 1.00 87.31 90 ASN A O 1
ATOM 721 N N . HIS A 1 91 ? 0.566 13.870 -5.508 1.00 85.75 91 HIS A N 1
ATOM 722 C CA . HIS A 1 91 ? 1.387 13.553 -6.688 1.00 85.75 91 HIS A CA 1
ATOM 723 C C . HIS A 1 91 ? 0.730 12.557 -7.666 1.00 85.75 91 HIS A C 1
ATOM 725 O O . HIS A 1 91 ? 1.370 12.071 -8.592 1.00 85.75 91 HIS A O 1
ATOM 731 N N . ASN A 1 92 ? -0.567 12.272 -7.521 1.00 87.00 92 ASN A N 1
ATOM 732 C CA . ASN A 1 92 ? -1.293 11.300 -8.351 1.00 87.00 92 ASN A CA 1
ATOM 733 C C . ASN A 1 92 ? -1.919 11.892 -9.630 1.00 87.00 92 ASN A C 1
ATOM 735 O O . ASN A 1 92 ? -2.526 11.163 -10.409 1.00 87.00 92 ASN A O 1
ATOM 739 N N . ASN A 1 93 ? -1.781 13.199 -9.868 1.00 88.06 93 ASN A N 1
ATOM 740 C CA . ASN A 1 93 ? -2.449 13.905 -10.967 1.00 88.06 93 ASN A CA 1
ATOM 741 C C . ASN A 1 93 ? -2.177 13.304 -12.358 1.00 88.06 93 ASN A C 1
ATOM 743 O O . ASN A 1 93 ? -3.086 13.268 -13.188 1.00 88.06 93 ASN A O 1
ATOM 747 N N . GLN A 1 94 ? -0.941 12.862 -12.613 1.00 87.50 94 GLN A N 1
ATOM 748 C CA . GLN A 1 94 ? -0.558 12.252 -13.892 1.00 87.50 94 GLN A CA 1
ATOM 749 C C . GLN A 1 94 ? -1.214 10.877 -14.041 1.00 87.50 94 GLN A C 1
ATOM 751 O O . GLN A 1 94 ? -1.921 10.630 -15.015 1.00 87.50 94 GLN A O 1
ATOM 756 N N . LEU A 1 95 ? -1.103 10.033 -13.010 1.00 92.88 95 LEU A N 1
ATOM 757 C CA . LEU A 1 95 ? -1.754 8.723 -12.972 1.00 92.88 95 LEU A CA 1
ATOM 758 C C . LEU A 1 95 ? -3.265 8.824 -13.200 1.00 92.88 95 LEU A C 1
ATOM 760 O O . LEU A 1 95 ? -3.773 8.115 -14.057 1.00 92.88 95 LEU A O 1
ATOM 764 N N . VAL A 1 96 ? -3.968 9.746 -12.524 1.00 92.31 96 VAL A N 1
ATOM 765 C CA . VAL A 1 96 ? -5.420 9.951 -12.711 1.00 92.31 96 VAL A CA 1
ATOM 766 C C . VAL A 1 96 ? -5.752 10.234 -14.175 1.00 92.31 96 VAL A C 1
ATOM 768 O O . VAL A 1 96 ? -6.675 9.640 -14.728 1.00 92.31 96 VAL A O 1
ATOM 771 N N . ARG A 1 97 ? -5.014 11.151 -14.817 1.00 89.25 97 ARG A N 1
ATOM 772 C CA . ARG A 1 97 ? -5.279 11.527 -16.213 1.00 89.25 97 ARG A CA 1
ATOM 773 C C . ARG A 1 97 ? -5.120 10.341 -17.152 1.00 89.25 97 ARG A C 1
ATOM 775 O O . ARG A 1 97 ? -5.975 10.153 -18.004 1.00 89.25 97 ARG A O 1
ATOM 782 N N . TYR A 1 98 ? -4.065 9.553 -16.983 1.00 90.56 98 TYR A N 1
ATOM 783 C CA . TYR A 1 98 ? -3.769 8.431 -17.869 1.00 90.56 98 TYR A CA 1
ATOM 784 C C . TYR A 1 98 ? -4.664 7.229 -17.602 1.00 90.56 98 TYR A C 1
ATOM 786 O O . TYR A 1 98 ? -5.234 6.673 -18.538 1.00 90.56 98 TYR A O 1
ATOM 794 N N . PHE A 1 99 ? -4.836 6.867 -16.332 1.00 93.94 99 PHE A N 1
ATOM 795 C CA . PHE A 1 99 ? -5.668 5.744 -15.916 1.00 93.94 99 PHE A CA 1
ATOM 796 C C . PHE A 1 99 ? -7.082 5.874 -16.488 1.00 93.94 99 PHE A C 1
ATOM 798 O O . PHE A 1 99 ? -7.611 4.930 -17.056 1.00 93.94 99 PHE A O 1
ATOM 805 N N . ASN A 1 100 ? -7.663 7.075 -16.435 1.00 92.31 100 ASN A N 1
ATOM 806 C CA . ASN A 1 100 ? -9.032 7.302 -16.895 1.00 92.31 100 ASN A CA 1
ATOM 807 C C . ASN A 1 100 ? -9.181 7.305 -18.433 1.00 92.31 100 ASN A C 1
ATOM 809 O O . ASN A 1 100 ? -10.309 7.328 -18.932 1.00 92.31 100 ASN A O 1
ATOM 813 N N . THR A 1 101 ? -8.079 7.329 -19.196 1.00 89.75 101 THR A N 1
ATOM 814 C CA . THR A 1 101 ? -8.115 7.418 -20.672 1.00 89.75 101 THR A CA 1
ATOM 815 C C . THR A 1 101 ? -8.125 6.069 -21.379 1.00 89.75 101 THR A C 1
ATOM 817 O O . THR A 1 101 ? -8.607 6.002 -22.509 1.00 89.75 101 THR A O 1
ATOM 820 N N . ASP A 1 102 ? -7.635 5.005 -20.739 1.00 90.38 102 ASP A N 1
ATOM 821 C CA . ASP A 1 102 ? -7.552 3.674 -21.341 1.00 90.38 102 ASP A CA 1
ATOM 822 C C . ASP A 1 102 ? -8.118 2.601 -20.391 1.00 90.38 102 ASP A C 1
ATOM 824 O O . ASP A 1 102 ? -7.497 2.291 -19.374 1.00 90.38 102 ASP A O 1
ATOM 828 N N . PRO A 1 103 ? -9.245 1.953 -20.748 1.00 92.00 103 PRO A N 1
ATOM 829 C CA . PRO A 1 103 ? -9.888 0.945 -19.907 1.00 92.00 103 PRO A CA 1
ATOM 830 C C . PRO A 1 103 ? -9.090 -0.351 -19.735 1.00 92.00 103 PRO A C 1
ATOM 832 O O . PRO A 1 103 ? -9.497 -1.206 -18.941 1.00 92.00 103 PRO A O 1
ATOM 835 N N . ASN A 1 104 ? -7.995 -0.556 -20.475 1.00 94.56 104 ASN A N 1
ATOM 836 C CA . ASN A 1 104 ? -7.107 -1.702 -20.270 1.00 94.56 104 ASN A CA 1
ATOM 837 C C . ASN A 1 104 ? -6.212 -1.526 -19.032 1.00 94.56 104 ASN A C 1
ATOM 839 O O . ASN A 1 104 ? -5.751 -2.524 -18.477 1.00 94.56 104 ASN A O 1
ATOM 843 N N . ILE A 1 105 ? -6.035 -0.291 -18.561 1.00 95.69 105 ILE A N 1
ATOM 844 C CA . ILE A 1 105 ? -5.269 0.023 -17.359 1.00 95.69 105 ILE A CA 1
ATOM 845 C C . ILE A 1 105 ? -6.109 -0.352 -16.140 1.00 95.69 105 ILE A C 1
ATOM 847 O O . ILE A 1 105 ? -7.222 0.136 -15.963 1.00 95.69 105 ILE A O 1
ATOM 851 N N . LYS A 1 106 ? -5.584 -1.254 -15.308 1.00 96.19 106 LYS A N 1
ATOM 852 C CA . LYS A 1 106 ? -6.282 -1.778 -14.121 1.00 96.19 106 LYS A CA 1
ATOM 853 C C . LYS A 1 106 ? -5.681 -1.317 -12.809 1.00 96.19 106 LYS A C 1
ATOM 855 O O . LYS A 1 106 ? -6.379 -1.263 -11.797 1.00 96.19 106 LYS A O 1
ATOM 860 N N . PHE A 1 107 ? -4.403 -0.958 -12.832 1.00 97.44 107 PHE A N 1
ATOM 861 C CA . PHE A 1 107 ? -3.691 -0.500 -11.651 1.00 97.44 107 PHE A CA 1
ATOM 862 C C . PHE A 1 107 ? -2.872 0.752 -11.948 1.00 97.44 107 PHE A C 1
ATOM 864 O O . PHE A 1 107 ? -2.330 0.927 -13.038 1.00 97.44 107 PHE A O 1
ATOM 871 N N . ALA A 1 108 ? -2.749 1.604 -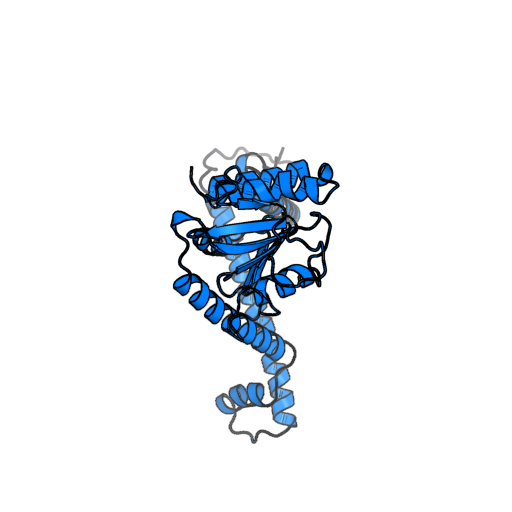10.940 1.00 97.75 108 ALA A N 1
ATOM 872 C CA . ALA A 1 108 ? -1.793 2.699 -10.919 1.00 97.75 108 ALA A CA 1
ATOM 873 C C . ALA A 1 108 ? -0.960 2.615 -9.640 1.00 97.75 108 ALA A C 1
ATOM 875 O O . ALA A 1 108 ? -1.486 2.321 -8.568 1.00 97.75 108 ALA A O 1
ATOM 876 N N . ILE A 1 109 ? 0.340 2.867 -9.750 1.00 98.38 109 ILE A N 1
ATOM 877 C CA . ILE A 1 109 ? 1.286 2.830 -8.639 1.00 98.38 109 ILE A CA 1
ATOM 878 C C . ILE A 1 109 ? 1.969 4.189 -8.554 1.00 98.38 109 ILE A C 1
ATOM 880 O O . ILE A 1 109 ? 2.645 4.610 -9.487 1.00 98.38 109 ILE A O 1
ATOM 884 N N . LEU A 1 110 ? 1.812 4.865 -7.421 1.00 98.50 110 LEU A N 1
ATOM 885 C CA . LEU A 1 110 ? 2.586 6.056 -7.085 1.00 98.50 110 LEU A CA 1
ATOM 886 C C . LEU A 1 110 ? 3.662 5.664 -6.078 1.00 98.50 110 LEU A C 1
ATOM 888 O O . LEU A 1 110 ? 3.345 5.065 -5.047 1.00 98.50 110 LEU A O 1
ATOM 892 N N . THR A 1 111 ? 4.920 5.989 -6.358 1.00 98.62 111 THR A N 1
ATOM 893 C CA . THR A 1 111 ? 6.032 5.581 -5.496 1.00 98.62 111 THR A CA 1
ATOM 894 C C . THR A 1 111 ? 7.141 6.617 -5.408 1.00 98.62 111 THR A C 1
ATOM 896 O O . THR A 1 111 ? 7.332 7.419 -6.310 1.00 98.62 111 THR A O 1
ATOM 899 N N . ASN A 1 112 ? 7.904 6.598 -4.321 1.00 97.88 112 ASN A N 1
ATOM 900 C CA . ASN A 1 112 ? 9.190 7.288 -4.214 1.00 97.88 112 ASN A CA 1
ATOM 901 C C . ASN A 1 112 ? 10.351 6.282 -4.064 1.00 97.88 112 ASN A C 1
ATOM 903 O O . ASN A 1 112 ? 11.407 6.593 -3.526 1.00 97.88 112 ASN A O 1
ATOM 907 N N . GLY A 1 113 ? 10.144 5.028 -4.475 1.00 97.50 113 GLY A N 1
ATOM 908 C CA . GLY A 1 113 ? 11.101 3.935 -4.305 1.00 97.50 113 GLY A CA 1
ATOM 909 C C . GLY A 1 113 ? 11.093 3.288 -2.916 1.00 97.50 113 GLY A C 1
ATOM 910 O O . GLY A 1 113 ? 11.506 2.137 -2.806 1.00 97.50 113 GLY A O 1
ATOM 911 N N . ILE A 1 114 ? 10.583 3.973 -1.883 1.00 98.00 114 ILE A N 1
ATOM 912 C CA . ILE A 1 114 ? 10.470 3.462 -0.505 1.00 98.00 114 ILE A CA 1
ATOM 913 C C . ILE A 1 114 ? 9.014 3.134 -0.167 1.00 98.00 114 ILE A C 1
ATOM 915 O O . ILE A 1 114 ? 8.712 2.052 0.332 1.00 98.00 114 ILE A O 1
ATOM 919 N N . GLU A 1 115 ? 8.101 4.062 -0.442 1.00 98.38 115 GLU A N 1
ATOM 920 C CA . GLU A 1 115 ? 6.662 3.873 -0.299 1.00 98.38 115 GLU A CA 1
ATOM 921 C C . GLU A 1 115 ? 6.027 3.588 -1.663 1.00 98.38 115 GLU A C 1
ATOM 923 O O . GLU A 1 115 ? 6.344 4.245 -2.653 1.00 98.38 115 GLU A O 1
ATOM 928 N N . TYR A 1 116 ? 5.120 2.615 -1.718 1.00 98.44 116 TYR A N 1
ATOM 929 C CA . TYR A 1 116 ? 4.359 2.227 -2.902 1.00 98.44 116 TYR A CA 1
ATOM 930 C C . TYR A 1 116 ? 2.870 2.293 -2.572 1.00 98.44 116 TYR A C 1
ATOM 932 O O . TYR A 1 116 ? 2.388 1.580 -1.687 1.00 98.44 116 TYR A O 1
ATOM 940 N N . ARG A 1 117 ? 2.140 3.154 -3.282 1.00 97.75 117 ARG A N 1
ATOM 941 C CA . ARG A 1 117 ? 0.688 3.330 -3.161 1.00 97.75 117 ARG A CA 1
ATOM 942 C C . ARG A 1 117 ? 0.016 2.772 -4.408 1.00 97.75 117 ARG A C 1
ATOM 944 O O . ARG A 1 117 ? 0.251 3.279 -5.501 1.00 97.75 117 ARG A O 1
ATOM 951 N N . PHE A 1 118 ? -0.819 1.757 -4.237 1.00 97.38 118 PHE A N 1
ATOM 952 C CA . PHE A 1 118 ? -1.529 1.083 -5.319 1.00 97.38 118 PHE A CA 1
ATOM 953 C C . PHE A 1 118 ? -2.975 1.571 -5.380 1.00 97.38 118 PHE A C 1
ATOM 955 O O . PHE A 1 118 ? -3.688 1.581 -4.374 1.00 97.38 118 PHE A O 1
ATOM 962 N N . PHE A 1 119 ? -3.404 1.939 -6.579 1.00 96.38 119 PHE A N 1
ATOM 963 C CA . PHE A 1 119 ? -4.730 2.445 -6.901 1.00 96.38 119 PHE A CA 1
ATOM 964 C C . PHE A 1 119 ? -5.385 1.556 -7.957 1.00 96.38 119 PHE A C 1
ATOM 966 O O . PHE A 1 119 ? -4.704 0.913 -8.760 1.00 96.38 119 PHE A O 1
ATOM 973 N N . THR A 1 120 ? -6.711 1.529 -7.944 1.00 95.81 120 THR A N 1
ATOM 974 C CA . THR A 1 120 ? -7.555 0.855 -8.935 1.00 95.81 120 THR A CA 1
ATOM 975 C C . THR A 1 120 ? -8.892 1.608 -9.029 1.00 95.81 120 THR A C 1
ATOM 977 O O . THR A 1 120 ? -8.964 2.744 -8.562 1.00 95.81 120 THR A O 1
ATOM 980 N N . ASP A 1 121 ? -9.915 1.023 -9.641 1.00 94.31 121 ASP A N 1
ATOM 981 C CA . ASP A 1 121 ? -11.205 1.638 -9.967 1.00 94.31 121 ASP A CA 1
ATOM 982 C C . ASP A 1 121 ? -12.394 0.927 -9.297 1.00 94.31 121 ASP A C 1
ATOM 984 O O . ASP A 1 121 ? -13.362 0.535 -9.953 1.00 94.31 121 ASP A O 1
ATOM 988 N N . ILE A 1 122 ? -12.334 0.747 -7.971 1.00 90.69 122 ILE A N 1
ATOM 989 C CA . ILE A 1 122 ? -13.387 0.045 -7.216 1.00 90.69 122 ILE A CA 1
ATOM 990 C C . ILE A 1 122 ? -14.669 0.872 -7.164 1.00 90.69 122 ILE A C 1
ATOM 992 O O . ILE A 1 122 ? -15.766 0.314 -7.178 1.00 90.69 122 ILE A O 1
ATOM 996 N N . GLU A 1 123 ? -14.557 2.195 -7.024 1.00 88.31 123 GLU A N 1
ATOM 997 C CA . GLU A 1 123 ? -15.730 3.053 -6.837 1.00 88.31 123 GLU A CA 1
ATOM 998 C C . GLU A 1 123 ? -16.528 3.221 -8.119 1.00 88.31 123 GLU A C 1
ATOM 1000 O O . GLU A 1 123 ? -17.759 3.159 -8.111 1.00 88.31 123 GLU A O 1
ATOM 1005 N N . GLN A 1 124 ? -15.818 3.438 -9.218 1.00 91.44 124 GLN A N 1
ATOM 1006 C CA . GLN A 1 124 ? -16.403 3.626 -10.525 1.00 91.44 124 GLN A CA 1
ATOM 1007 C C . GLN A 1 124 ? -15.442 3.083 -11.575 1.00 91.44 124 GLN A C 1
ATOM 1009 O O . GLN A 1 124 ? -14.306 3.530 -11.670 1.00 91.44 124 GLN A O 1
ATOM 1014 N N . GLN A 1 125 ? -15.941 2.175 -12.411 1.00 91.94 125 GLN A N 1
ATOM 1015 C CA . GLN A 1 125 ? -15.159 1.567 -13.480 1.00 91.94 125 GLN A CA 1
ATOM 1016 C C . GLN A 1 125 ? -14.495 2.626 -14.376 1.00 91.94 125 GLN A C 1
ATOM 1018 O O . GLN A 1 125 ? -15.146 3.580 -14.813 1.00 91.94 125 GLN A O 1
ATOM 1023 N N . ASN A 1 126 ? -13.216 2.411 -14.688 1.00 91.00 126 ASN A N 1
ATOM 1024 C CA . ASN A 1 126 ? -12.364 3.295 -15.482 1.00 91.00 126 ASN A CA 1
ATOM 1025 C C . ASN A 1 126 ? -12.204 4.710 -14.886 1.00 91.00 126 ASN A C 1
ATOM 1027 O O . ASN A 1 126 ? -11.922 5.673 -15.603 1.00 91.00 126 ASN A O 1
ATOM 1031 N N . LEU A 1 127 ? -12.402 4.850 -13.575 1.00 94.56 127 LEU A N 1
ATOM 1032 C CA . LEU A 1 127 ? -12.109 6.063 -12.830 1.00 94.56 127 LEU A CA 1
ATOM 1033 C C . LEU A 1 127 ? -11.232 5.700 -11.634 1.00 94.56 127 LEU A C 1
ATOM 1035 O O . LEU A 1 127 ? -11.678 5.015 -10.722 1.00 94.56 127 LEU A O 1
ATOM 1039 N N . MET A 1 128 ? -9.986 6.171 -11.639 1.00 95.25 128 MET A N 1
ATOM 1040 C CA . MET A 1 128 ? -9.042 5.868 -10.567 1.00 95.25 128 MET A CA 1
ATOM 1041 C C . MET A 1 128 ? -9.560 6.374 -9.214 1.00 95.25 128 MET A C 1
ATOM 1043 O O . MET A 1 128 ? -9.888 7.558 -9.065 1.00 95.25 128 MET A O 1
ATOM 1047 N N . ASP A 1 129 ? -9.571 5.492 -8.218 1.00 94.06 129 ASP A N 1
ATOM 1048 C CA . ASP A 1 129 ? -9.960 5.824 -6.854 1.00 94.06 129 ASP A CA 1
ATOM 1049 C C . ASP A 1 129 ? -9.015 6.880 -6.257 1.00 94.06 129 ASP A C 1
ATOM 1051 O O . ASP A 1 129 ? -7.809 6.924 -6.521 1.00 94.06 129 ASP A O 1
ATOM 1055 N N . LYS A 1 130 ? -9.557 7.742 -5.390 1.00 91.50 130 LYS A N 1
ATOM 1056 C CA . LYS A 1 130 ? -8.771 8.804 -4.733 1.00 91.50 130 LYS A CA 1
ATOM 1057 C C . LYS A 1 130 ? -7.829 8.274 -3.655 1.00 91.50 130 LYS A C 1
ATOM 1059 O O . LYS A 1 130 ? -6.830 8.919 -3.344 1.00 91.50 130 LYS A O 1
ATOM 1064 N N . ILE A 1 131 ? -8.184 7.144 -3.051 1.00 90.19 131 ILE A N 1
ATOM 1065 C CA . ILE A 1 131 ? -7.480 6.542 -1.921 1.00 90.19 131 ILE A CA 1
ATOM 1066 C C . ILE A 1 131 ? -6.851 5.236 -2.410 1.00 90.19 131 ILE A C 1
ATOM 1068 O O . ILE A 1 131 ? -7.553 4.435 -3.026 1.00 90.19 131 ILE A O 1
ATOM 1072 N N . PRO A 1 132 ? -5.557 4.991 -2.143 1.00 93.75 132 PRO A N 1
ATOM 1073 C CA . PRO A 1 132 ? -4.942 3.723 -2.500 1.00 93.75 132 PRO A CA 1
ATOM 1074 C C . PRO A 1 132 ? -5.535 2.586 -1.662 1.00 93.75 132 PRO A C 1
ATOM 1076 O O . PRO A 1 132 ? -5.721 2.724 -0.451 1.00 93.75 132 PRO A O 1
ATOM 1079 N N . PHE A 1 133 ? -5.784 1.434 -2.281 1.00 93.12 133 PHE A N 1
ATOM 1080 C CA . PHE A 1 133 ? -6.278 0.247 -1.572 1.00 93.12 133 PHE A CA 1
ATOM 1081 C C . PHE A 1 133 ? -5.156 -0.524 -0.861 1.00 93.12 133 PHE A C 1
ATOM 1083 O O . PHE A 1 133 ? -5.409 -1.325 0.042 1.00 93.12 133 PHE A O 1
ATOM 1090 N N . LEU A 1 134 ? -3.906 -0.292 -1.268 1.00 93.81 134 LEU A N 1
ATOM 1091 C CA . LEU A 1 134 ? -2.716 -0.889 -0.678 1.00 93.81 134 LEU A CA 1
ATOM 1092 C C . LEU A 1 134 ? -1.605 0.163 -0.605 1.00 93.81 134 LEU A C 1
ATOM 1094 O O . LEU A 1 134 ? -1.296 0.825 -1.594 1.00 93.81 134 LEU A O 1
ATOM 1098 N N . VAL A 1 135 ? -1.006 0.307 0.577 1.00 95.25 135 VAL A N 1
ATOM 1099 C CA . VAL A 1 135 ? 0.157 1.167 0.818 1.00 95.25 135 VAL A CA 1
ATOM 1100 C C . VAL A 1 135 ? 1.214 0.334 1.515 1.00 95.25 135 VAL A C 1
ATOM 1102 O O . VAL A 1 135 ? 0.941 -0.254 2.562 1.00 95.25 135 VAL A O 1
ATOM 1105 N N . ILE A 1 136 ? 2.403 0.282 0.929 1.00 97.19 136 ILE A N 1
ATOM 1106 C CA . ILE A 1 136 ? 3.524 -0.503 1.438 1.00 97.19 136 ILE A CA 1
ATOM 1107 C C . ILE A 1 136 ? 4.731 0.403 1.578 1.00 97.19 136 ILE A C 1
ATOM 1109 O O . ILE A 1 136 ? 5.078 1.123 0.649 1.00 97.19 136 ILE A O 1
ATOM 1113 N N . ASN A 1 137 ? 5.377 0.340 2.737 1.00 97.50 137 ASN A N 1
ATOM 1114 C CA . ASN A 1 137 ? 6.638 1.016 2.991 1.00 97.50 137 ASN A CA 1
ATOM 1115 C C . ASN A 1 137 ? 7.726 -0.049 3.153 1.00 97.50 137 ASN A C 1
ATOM 1117 O O . ASN A 1 137 ? 7.654 -0.862 4.075 1.00 97.50 137 ASN A O 1
ATOM 1121 N N . LEU A 1 138 ? 8.709 -0.046 2.250 1.00 96.44 138 LEU A N 1
ATOM 1122 C CA . LEU A 1 138 ? 9.767 -1.054 2.207 1.00 96.44 138 LEU A CA 1
ATOM 1123 C C . LEU A 1 138 ? 10.678 -1.019 3.447 1.00 96.44 138 LEU A C 1
ATOM 1125 O O . LEU A 1 138 ? 11.134 -2.065 3.889 1.00 96.44 138 LEU A O 1
ATOM 1129 N N . GLU A 1 139 ? 10.877 0.140 4.081 1.00 94.38 139 GLU A N 1
ATOM 1130 C CA . GLU A 1 139 ? 11.634 0.241 5.344 1.00 94.38 139 GLU A CA 1
ATOM 1131 C C . GLU A 1 139 ? 10.838 -0.275 6.559 1.00 94.38 139 GLU A C 1
ATOM 1133 O O . GLU A 1 139 ? 11.386 -0.421 7.650 1.00 94.38 139 GLU A O 1
ATOM 1138 N N . LYS A 1 140 ? 9.529 -0.525 6.409 1.00 94.31 140 LYS A N 1
ATOM 1139 C CA . LYS A 1 140 ? 8.623 -0.952 7.492 1.00 94.31 140 LYS A CA 1
ATOM 1140 C C . LYS A 1 140 ? 7.776 -2.160 7.089 1.00 94.31 140 LYS A C 1
ATOM 1142 O O . LYS A 1 140 ? 6.598 -2.232 7.456 1.00 94.31 140 LYS A O 1
ATOM 1147 N N . LEU A 1 141 ? 8.368 -3.082 6.328 1.00 91.75 141 LEU A N 1
ATOM 1148 C CA . LEU A 1 141 ? 7.682 -4.270 5.831 1.00 91.75 141 LEU A CA 1
ATOM 1149 C C . LEU A 1 141 ? 7.150 -5.139 6.964 1.00 91.75 141 LEU A C 1
ATOM 1151 O O . LEU A 1 141 ? 7.835 -5.449 7.937 1.00 91.75 141 LEU A O 1
ATOM 1155 N N . LYS A 1 142 ? 5.907 -5.580 6.795 1.00 91.31 142 LYS A N 1
ATOM 1156 C CA . LYS A 1 142 ? 5.274 -6.594 7.635 1.00 91.31 142 LYS A CA 1
ATOM 1157 C C . LYS A 1 142 ? 5.042 -7.861 6.813 1.00 91.31 142 LYS A C 1
ATOM 1159 O O . LYS A 1 142 ? 4.835 -7.767 5.603 1.00 91.31 142 LYS A O 1
ATOM 1164 N N . PRO A 1 143 ? 4.920 -9.040 7.451 1.00 91.12 143 PRO A N 1
ATOM 1165 C CA . PRO A 1 143 ? 4.627 -10.291 6.742 1.00 91.12 143 PRO A CA 1
ATOM 1166 C C . PRO A 1 143 ? 3.385 -10.224 5.835 1.00 91.12 143 PRO A C 1
ATOM 1168 O O . PRO A 1 143 ? 3.346 -10.807 4.753 1.00 91.12 143 PRO A O 1
ATOM 1171 N N . ARG A 1 144 ? 2.364 -9.458 6.245 1.00 89.81 144 ARG A N 1
ATOM 1172 C CA . ARG A 1 144 ? 1.162 -9.222 5.430 1.00 89.81 144 ARG A CA 1
ATOM 1173 C C . ARG A 1 144 ? 1.450 -8.424 4.152 1.00 89.81 144 ARG A C 1
ATOM 1175 O O . ARG A 1 144 ? 0.832 -8.702 3.134 1.00 89.81 144 ARG A O 1
ATOM 1182 N N . ASP A 1 145 ? 2.393 -7.485 4.201 1.00 94.12 145 ASP A N 1
ATOM 1183 C CA . ASP A 1 145 ? 2.735 -6.627 3.068 1.00 94.12 145 ASP A CA 1
ATOM 1184 C C . ASP A 1 145 ? 3.463 -7.460 2.002 1.00 94.12 145 ASP A C 1
ATOM 1186 O O . ASP A 1 145 ? 3.155 -7.359 0.820 1.00 94.12 145 ASP A O 1
ATOM 1190 N N . ILE A 1 146 ? 4.341 -8.381 2.424 1.00 94.12 146 ILE A N 1
ATOM 1191 C CA . ILE A 1 146 ? 4.995 -9.360 1.538 1.00 94.12 146 ILE A CA 1
ATOM 1192 C C . ILE A 1 146 ? 3.949 -10.250 0.857 1.00 94.12 146 ILE A C 1
ATOM 1194 O O . ILE A 1 146 ? 4.009 -10.469 -0.353 1.00 94.12 146 ILE A O 1
ATOM 1198 N N . LYS A 1 147 ? 2.960 -10.742 1.617 1.00 93.50 147 LYS A N 1
ATOM 1199 C CA . LYS A 1 147 ? 1.853 -11.538 1.064 1.00 93.50 147 LYS A CA 1
ATOM 1200 C C . LYS A 1 147 ? 1.053 -10.755 0.020 1.00 93.50 147 LYS A C 1
ATOM 1202 O O . LYS A 1 147 ? 0.689 -11.328 -1.001 1.00 93.50 147 LYS A O 1
ATOM 1207 N N . ASP A 1 148 ? 0.783 -9.475 0.265 1.00 93.62 148 ASP A N 1
ATOM 1208 C CA . ASP A 1 148 ? 0.081 -8.617 -0.691 1.00 93.62 148 ASP A CA 1
ATOM 1209 C C . ASP A 1 148 ? 0.929 -8.342 -1.944 1.00 93.62 148 ASP A C 1
ATOM 1211 O O . ASP A 1 148 ? 0.409 -8.436 -3.054 1.00 93.62 148 ASP A O 1
ATOM 1215 N N . LEU A 1 149 ? 2.236 -8.089 -1.798 1.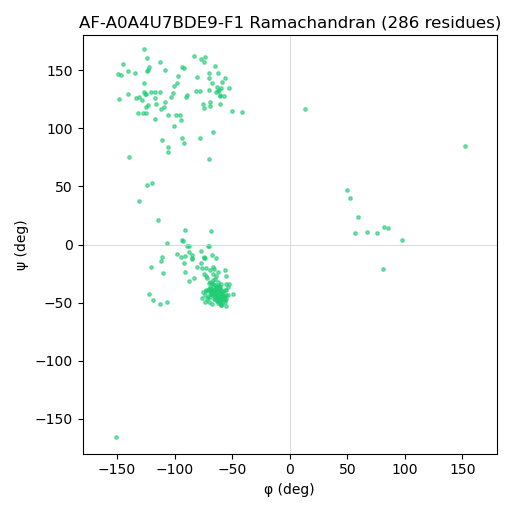00 95.69 149 LEU A N 1
ATOM 1216 C CA . LEU A 1 149 ? 3.154 -7.878 -2.926 1.00 95.69 149 LEU A CA 1
ATOM 1217 C C . LEU A 1 149 ? 3.297 -9.102 -3.826 1.00 95.69 149 LEU A C 1
ATOM 1219 O O . LEU A 1 149 ? 3.377 -8.940 -5.042 1.00 95.69 149 LEU A O 1
ATOM 1223 N N . LYS A 1 150 ? 3.290 -10.318 -3.262 1.00 95.00 150 LYS A N 1
ATOM 1224 C CA . LYS A 1 150 ? 3.365 -11.561 -4.050 1.00 95.00 150 LYS A CA 1
ATOM 1225 C C . LYS A 1 150 ? 2.262 -11.650 -5.110 1.00 95.00 150 LYS A C 1
ATOM 1227 O O . LYS A 1 150 ? 2.471 -12.237 -6.161 1.00 95.00 150 LYS A O 1
ATOM 1232 N N . ARG A 1 151 ? 1.118 -10.999 -4.887 1.00 94.44 151 ARG A N 1
ATOM 1233 C CA . ARG A 1 151 ? -0.002 -10.950 -5.842 1.00 94.44 151 ARG A CA 1
ATOM 1234 C C . ARG A 1 151 ? 0.310 -10.129 -7.091 1.00 94.44 151 ARG A C 1
ATOM 1236 O O . ARG A 1 151 ? -0.337 -10.317 -8.110 1.00 94.44 151 ARG A O 1
ATOM 1243 N N . PHE A 1 152 ? 1.285 -9.225 -7.009 1.00 95.38 152 PHE A N 1
ATOM 1244 C CA . PHE A 1 152 ? 1.741 -8.396 -8.124 1.00 95.38 152 PHE A CA 1
ATOM 1245 C C . PHE A 1 152 ? 2.920 -9.006 -8.887 1.00 95.38 152 PHE A C 1
ATOM 1247 O O . PHE A 1 152 ? 3.415 -8.376 -9.827 1.00 95.38 152 PHE A O 1
ATOM 1254 N N . ILE A 1 153 ? 3.359 -10.215 -8.510 1.00 95.12 153 ILE A N 1
ATOM 1255 C CA . ILE A 1 153 ? 4.346 -10.972 -9.277 1.00 95.12 153 ILE A CA 1
ATOM 1256 C C . ILE A 1 153 ? 3.765 -11.272 -10.659 1.00 95.12 153 ILE A C 1
ATOM 1258 O O . ILE A 1 153 ? 2.640 -11.751 -10.777 1.00 95.12 153 ILE A O 1
ATOM 1262 N N . CYS A 1 154 ? 4.546 -11.013 -11.705 1.00 92.50 154 CYS A N 1
ATOM 1263 C CA . CYS A 1 154 ? 4.135 -11.107 -13.106 1.00 92.50 154 CYS A CA 1
ATOM 1264 C C . CYS A 1 154 ? 3.435 -12.439 -13.452 1.00 92.50 154 CYS A C 1
ATOM 1266 O O . CYS A 1 154 ? 2.405 -12.436 -14.127 1.00 92.50 154 CYS A O 1
ATOM 1268 N N . THR A 1 155 ? 3.948 -13.571 -12.952 1.00 91.38 155 THR A N 1
ATOM 1269 C CA . THR A 1 155 ? 3.387 -14.914 -13.199 1.00 91.38 155 THR A CA 1
ATOM 1270 C C . THR A 1 155 ? 2.107 -15.210 -12.422 1.00 91.38 155 THR A C 1
ATOM 1272 O O . THR A 1 155 ? 1.303 -16.020 -12.876 1.00 91.38 155 THR A O 1
ATOM 1275 N N . ASP A 1 156 ? 1.910 -14.548 -11.282 1.00 87.81 156 ASP A N 1
ATOM 1276 C CA . ASP A 1 156 ? 0.842 -14.845 -10.318 1.00 87.81 156 ASP A CA 1
ATOM 1277 C C . ASP A 1 156 ? -0.271 -13.778 -10.353 1.00 87.81 156 ASP A C 1
ATOM 1279 O O . ASP A 1 156 ? -1.247 -13.845 -9.605 1.00 87.81 156 ASP A O 1
ATOM 1283 N N . LEU A 1 157 ? -0.130 -12.780 -11.232 1.00 91.31 157 LEU A N 1
ATOM 1284 C CA . LEU A 1 157 ? -0.980 -11.599 -11.318 1.00 91.31 157 LEU A CA 1
ATOM 1285 C C . LEU A 1 157 ? -2.410 -11.944 -11.763 1.00 91.31 157 LEU A C 1
ATOM 1287 O O . LEU A 1 157 ? -2.719 -12.016 -12.962 1.00 91.31 157 LEU A O 1
ATOM 1291 N N . ASN A 1 158 ? -3.297 -12.076 -10.779 1.00 93.75 158 ASN A N 1
ATOM 1292 C CA . ASN A 1 158 ? -4.724 -12.314 -10.956 1.00 93.75 158 ASN A CA 1
ATOM 1293 C C . ASN A 1 158 ? -5.536 -11.045 -10.654 1.00 93.75 158 ASN A C 1
ATOM 1295 O O . ASN A 1 158 ? -5.631 -10.606 -9.509 1.00 93.75 158 ASN A O 1
ATOM 1299 N N . LEU A 1 159 ? -6.139 -10.467 -11.697 1.00 92.44 159 LEU A N 1
ATOM 1300 C CA . LEU A 1 159 ? -6.911 -9.228 -11.597 1.00 92.44 159 LEU A CA 1
ATOM 1301 C C . LEU A 1 159 ? -8.097 -9.364 -10.635 1.00 92.44 159 LEU A C 1
ATOM 1303 O O . LEU A 1 159 ? -8.221 -8.557 -9.718 1.00 92.44 159 LEU A O 1
ATOM 1307 N N . ASP A 1 160 ? -8.937 -10.382 -10.822 1.00 92.94 160 ASP A N 1
ATOM 1308 C CA . ASP A 1 160 ? -10.173 -10.546 -10.050 1.00 92.94 160 ASP A CA 1
ATOM 1309 C C . ASP A 1 160 ? -9.873 -10.762 -8.563 1.00 92.94 160 ASP A C 1
ATOM 1311 O O . ASP A 1 160 ? -10.543 -10.210 -7.691 1.00 92.94 160 ASP A O 1
ATOM 1315 N N . GLU A 1 161 ? -8.820 -11.522 -8.259 1.00 93.75 161 GLU A N 1
ATOM 1316 C CA . GLU A 1 161 ? -8.384 -11.745 -6.882 1.00 93.75 161 GLU A CA 1
ATOM 1317 C C . GLU A 1 161 ? -7.893 -10.451 -6.218 1.00 93.75 161 GLU A C 1
ATOM 1319 O O . GLU A 1 161 ? -8.286 -10.148 -5.088 1.00 93.75 161 GLU A O 1
ATOM 1324 N N . ILE A 1 162 ? -7.068 -9.662 -6.913 1.00 94.06 162 ILE A N 1
ATOM 1325 C CA . ILE A 1 162 ? -6.562 -8.391 -6.383 1.00 94.06 162 ILE A CA 1
ATOM 1326 C C . ILE A 1 162 ? -7.711 -7.400 -6.182 1.00 94.06 162 ILE A C 1
ATOM 1328 O O . ILE A 1 162 ? -7.760 -6.754 -5.136 1.00 94.06 162 ILE A O 1
ATOM 1332 N N . LEU A 1 163 ? -8.651 -7.305 -7.129 1.00 92.56 163 LEU A N 1
ATOM 1333 C CA . LEU A 1 163 ? -9.817 -6.424 -7.013 1.00 92.56 163 LEU A CA 1
ATOM 1334 C C . LEU A 1 163 ? -10.710 -6.811 -5.829 1.00 92.56 163 LEU A C 1
ATOM 1336 O O . LEU A 1 163 ? -11.119 -5.936 -5.068 1.00 92.56 163 LEU A O 1
ATOM 1340 N N . ASN A 1 164 ? -10.952 -8.106 -5.610 1.00 91.69 164 ASN A N 1
ATOM 1341 C CA . ASN A 1 164 ? -11.710 -8.579 -4.449 1.00 91.69 164 ASN A CA 1
ATOM 1342 C C . ASN A 1 164 ? -11.048 -8.172 -3.127 1.00 91.69 164 ASN A C 1
ATOM 1344 O O . ASN A 1 164 ? -11.705 -7.640 -2.233 1.00 91.69 164 ASN A O 1
ATOM 1348 N N . ILE A 1 165 ? -9.731 -8.331 -3.022 1.00 90.06 165 ILE A N 1
ATOM 1349 C CA . ILE A 1 165 ? -8.979 -7.940 -1.823 1.00 90.06 165 ILE A CA 1
ATOM 1350 C C . ILE A 1 165 ? -8.972 -6.427 -1.644 1.00 90.06 165 ILE A C 1
ATOM 1352 O O . ILE A 1 165 ? -9.061 -5.929 -0.522 1.00 90.06 165 ILE A O 1
ATOM 1356 N N . ALA A 1 166 ? -8.862 -5.682 -2.738 1.00 90.75 166 ALA A N 1
ATOM 1357 C CA . ALA A 1 166 ? -8.906 -4.234 -2.712 1.00 90.75 166 ALA A CA 1
ATOM 1358 C C . ALA A 1 166 ? -10.268 -3.738 -2.185 1.00 90.75 166 ALA A C 1
ATOM 1360 O O . ALA A 1 166 ? -10.309 -2.865 -1.312 1.00 90.75 166 ALA A O 1
ATOM 1361 N N . MET A 1 167 ? -11.369 -4.367 -2.617 1.00 89.56 167 MET A N 1
ATOM 1362 C CA . MET A 1 167 ? -12.713 -4.128 -2.079 1.00 89.56 167 MET A CA 1
ATOM 1363 C C . MET A 1 167 ? -12.807 -4.452 -0.583 1.00 89.56 167 MET A C 1
ATOM 1365 O O . MET A 1 167 ? -13.286 -3.627 0.194 1.00 89.56 167 MET A O 1
ATOM 1369 N N . GLU A 1 168 ? -12.318 -5.613 -0.142 1.00 90.12 168 GLU A N 1
ATOM 1370 C CA . GLU A 1 168 ? -12.316 -5.986 1.282 1.00 90.12 168 GLU A CA 1
ATOM 1371 C C . GLU A 1 168 ? -11.521 -4.989 2.135 1.00 90.12 168 GLU A C 1
ATOM 1373 O O . GLU A 1 168 ? -11.998 -4.514 3.170 1.00 90.12 168 GLU A O 1
ATOM 1378 N N . LYS A 1 169 ? -10.326 -4.604 1.672 1.00 87.12 169 LYS A N 1
ATOM 1379 C CA . LYS A 1 169 ? -9.455 -3.644 2.362 1.00 87.12 169 LYS A CA 1
ATOM 1380 C C . LYS A 1 169 ? -10.096 -2.271 2.504 1.00 87.12 169 LYS A C 1
ATOM 1382 O O . LYS A 1 169 ? -9.925 -1.647 3.554 1.00 87.12 169 LYS A O 1
ATOM 1387 N N . LYS A 1 170 ? -10.870 -1.822 1.510 1.00 85.69 170 LYS A N 1
ATOM 1388 C CA . LYS A 1 170 ? -11.669 -0.593 1.612 1.00 85.69 170 LYS A CA 1
ATOM 1389 C C . LYS A 1 170 ? -12.607 -0.651 2.818 1.00 85.69 170 LYS A C 1
ATOM 1391 O O . LYS A 1 170 ? -12.618 0.276 3.629 1.00 85.69 170 LYS A O 1
ATOM 1396 N N . TYR A 1 171 ? -13.355 -1.743 2.969 1.00 86.06 171 TYR A N 1
ATOM 1397 C CA . TYR A 1 171 ? -14.272 -1.905 4.096 1.00 86.06 171 TYR A CA 1
ATOM 1398 C C . TYR A 1 171 ? -13.534 -2.016 5.428 1.00 86.06 171 TYR A C 1
ATOM 1400 O O . TYR A 1 171 ? -13.915 -1.346 6.384 1.00 86.06 171 TYR A O 1
ATOM 1408 N N . TYR A 1 172 ? -12.447 -2.787 5.499 1.00 88.62 172 TYR A N 1
ATOM 1409 C CA . TYR A 1 172 ? -11.653 -2.899 6.725 1.00 88.62 172 TYR A CA 1
ATOM 1410 C C . TYR A 1 172 ? -11.110 -1.549 7.180 1.00 88.62 172 TYR A C 1
ATOM 1412 O O . TYR A 1 172 ? -11.173 -1.238 8.368 1.00 88.62 172 TYR A O 1
ATOM 1420 N N . LYS A 1 173 ? -10.620 -0.729 6.246 1.00 85.38 173 LYS A N 1
ATOM 1421 C CA . LYS A 1 173 ? -10.108 0.603 6.560 1.00 85.38 173 LYS A CA 1
ATOM 1422 C C . LYS A 1 173 ? -11.217 1.530 7.058 1.00 85.38 173 LYS A C 1
ATOM 1424 O O . LYS A 1 173 ? -11.054 2.140 8.111 1.00 85.38 173 LYS A O 1
ATOM 1429 N N . ALA A 1 174 ? -12.357 1.566 6.367 1.00 87.00 174 ALA A N 1
ATOM 1430 C CA . ALA A 1 174 ? -13.510 2.357 6.793 1.00 87.00 174 ALA A CA 1
ATOM 1431 C C . ALA A 1 174 ? -13.999 1.951 8.195 1.00 87.00 174 ALA A C 1
ATOM 1433 O O . ALA A 1 174 ? -14.235 2.805 9.045 1.00 87.00 174 ALA A O 1
ATOM 1434 N N . ILE A 1 175 ? -14.080 0.645 8.465 1.00 92.19 175 ILE A N 1
ATOM 1435 C CA . ILE A 1 175 ? -14.460 0.103 9.774 1.00 92.19 175 ILE A CA 1
ATOM 1436 C C . ILE A 1 175 ? -13.440 0.498 10.850 1.00 92.19 175 ILE A C 1
ATOM 1438 O O . ILE A 1 175 ? -13.831 0.929 11.931 1.00 92.19 175 ILE A O 1
ATOM 1442 N N . GLN A 1 176 ? -12.138 0.389 10.570 1.00 91.44 176 GLN A N 1
ATOM 1443 C CA . GLN A 1 176 ? -11.082 0.808 11.500 1.00 91.44 176 GLN A CA 1
ATOM 1444 C C . GLN A 1 176 ? -11.167 2.297 11.839 1.00 91.44 176 GLN A C 1
ATOM 1446 O O . GLN A 1 176 ? -10.986 2.662 12.999 1.00 91.44 176 GLN A O 1
ATOM 1451 N N . ASP A 1 177 ? -11.451 3.145 10.852 1.00 89.75 177 ASP A N 1
ATOM 1452 C CA . ASP A 1 177 ? -11.580 4.587 11.060 1.00 89.75 177 ASP A CA 1
ATOM 1453 C C . ASP A 1 177 ? -12.821 4.921 11.901 1.00 89.75 177 ASP A C 1
ATOM 1455 O O . ASP A 1 177 ? -12.730 5.735 12.822 1.00 89.75 177 ASP A O 1
ATOM 1459 N N . ILE A 1 178 ? -13.942 4.224 11.668 1.00 94.19 178 ILE A N 1
ATOM 1460 C CA . ILE A 1 178 ? -15.137 4.309 12.520 1.00 94.19 178 ILE A CA 1
ATOM 1461 C C . ILE A 1 178 ? -14.798 3.888 13.953 1.00 94.19 178 ILE A C 1
ATOM 1463 O O . ILE A 1 178 ? -15.049 4.653 14.878 1.00 94.19 178 ILE A O 1
ATOM 1467 N N . PHE A 1 179 ? -14.176 2.721 14.154 1.00 94.31 179 PHE A N 1
ATOM 1468 C CA . PHE A 1 179 ? -13.798 2.251 15.491 1.00 94.31 179 PHE A CA 1
ATOM 1469 C C . PHE A 1 179 ? -12.861 3.219 16.205 1.00 94.31 179 PHE A C 1
ATOM 1471 O O . PHE A 1 179 ? -13.054 3.494 17.385 1.00 94.31 179 PHE A O 1
ATOM 1478 N N . LYS A 1 180 ? -11.855 3.754 15.507 1.00 92.62 180 LYS A N 1
ATOM 1479 C CA . LYS A 1 180 ? -10.932 4.727 16.091 1.00 92.62 180 LYS A CA 1
ATOM 1480 C C . LYS A 1 180 ? -11.685 5.969 16.567 1.00 92.62 180 LYS A C 1
ATOM 1482 O O . LYS A 1 180 ? -11.472 6.414 17.692 1.00 92.62 180 LYS A O 1
ATOM 1487 N N . ASN A 1 181 ? -12.590 6.487 15.737 1.00 94.44 181 ASN A N 1
ATOM 1488 C CA . ASN A 1 181 ? -13.413 7.628 16.109 1.00 94.44 181 ASN A CA 1
ATOM 1489 C C . ASN A 1 181 ? -14.349 7.307 17.282 1.00 94.44 181 ASN A C 1
ATOM 1491 O O . ASN A 1 181 ? -14.441 8.109 18.200 1.00 94.44 181 ASN A O 1
ATOM 1495 N N . GLU A 1 182 ? -14.992 6.139 17.297 1.00 94.75 182 GLU A N 1
ATOM 1496 C CA . GLU A 1 182 ? -15.878 5.710 18.388 1.00 94.75 182 GLU A CA 1
ATOM 1497 C C . GLU A 1 182 ? -15.128 5.470 19.710 1.00 94.75 182 GLU A C 1
ATOM 1499 O O . GLU A 1 182 ? -15.676 5.699 20.783 1.00 94.75 182 GLU A O 1
ATOM 1504 N N . ILE A 1 183 ? -13.858 5.058 19.666 1.00 91.06 183 ILE A N 1
ATOM 1505 C CA . ILE A 1 183 ? -13.012 4.929 20.864 1.00 91.06 183 ILE A CA 1
ATOM 1506 C C . ILE A 1 183 ? -12.649 6.311 21.428 1.00 91.06 183 ILE A C 1
ATOM 1508 O O . ILE A 1 183 ? -12.711 6.528 22.639 1.00 91.06 183 ILE A O 1
ATOM 1512 N N . GLU A 1 184 ? -12.262 7.256 20.567 1.00 90.94 184 GLU A N 1
ATOM 1513 C CA . GLU A 1 184 ? -11.858 8.606 20.983 1.00 90.94 184 GLU A CA 1
ATOM 1514 C C . GLU A 1 184 ? -13.068 9.470 21.382 1.00 90.94 184 GLU A C 1
ATOM 1516 O O . GLU A 1 184 ? -13.037 10.189 22.389 1.00 90.94 184 GLU A O 1
ATOM 1521 N N . ASN A 1 185 ? -14.153 9.365 20.615 1.00 94.19 185 ASN A N 1
ATOM 1522 C CA . ASN A 1 185 ? -15.377 10.156 20.694 1.00 94.19 185 ASN A CA 1
ATOM 1523 C C . ASN A 1 185 ? -16.617 9.262 20.467 1.00 94.19 185 ASN A C 1
ATOM 1525 O O . ASN A 1 185 ? -17.227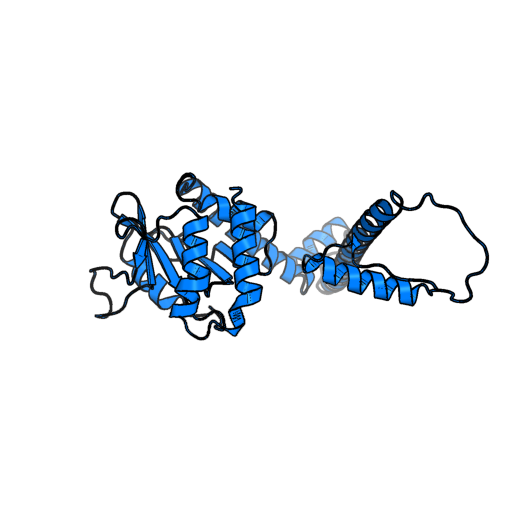 9.340 19.399 1.00 94.19 185 ASN A O 1
ATOM 1529 N N . PRO A 1 186 ? -17.020 8.442 21.461 1.00 96.00 186 PRO A N 1
ATOM 1530 C CA . PRO A 1 186 ? -18.173 7.562 21.332 1.00 96.00 186 PRO A CA 1
ATOM 1531 C C . PRO A 1 186 ? -19.445 8.344 21.000 1.00 96.00 186 PRO A C 1
ATOM 1533 O O . PRO A 1 186 ? -19.806 9.302 21.696 1.00 96.00 186 PRO A O 1
ATOM 1536 N N . SER A 1 187 ? -20.138 7.921 19.949 1.00 96.75 187 SER A N 1
ATOM 1537 C CA . SER A 1 187 ? -21.423 8.471 19.533 1.00 96.75 187 SER A CA 1
ATOM 1538 C C . SER A 1 187 ? -22.547 8.038 20.478 1.00 96.75 187 SER A C 1
ATOM 1540 O O . SER A 1 187 ? -22.428 7.068 21.233 1.00 96.75 187 SER A O 1
ATOM 1542 N N . ASP A 1 188 ? -23.673 8.753 20.452 1.00 95.94 188 ASP A N 1
ATOM 1543 C CA . ASP A 1 188 ? -24.849 8.406 21.263 1.00 95.94 188 ASP A CA 1
ATOM 1544 C C . ASP A 1 188 ? -25.420 7.032 20.882 1.00 95.94 188 ASP A C 1
ATOM 1546 O O . ASP A 1 188 ? -25.870 6.288 21.753 1.00 95.94 188 ASP A O 1
ATOM 1550 N N . GLU A 1 189 ? -25.376 6.673 19.597 1.00 95.69 189 GLU A N 1
ATOM 1551 C CA . GLU A 1 189 ? -25.851 5.380 19.097 1.00 95.69 189 GLU A CA 1
ATOM 1552 C C . GLU A 1 189 ? -24.976 4.233 19.606 1.00 95.69 189 GLU A C 1
ATOM 1554 O O . GLU A 1 189 ? -25.484 3.289 20.220 1.00 95.69 189 GLU A O 1
ATOM 1559 N N . PHE A 1 190 ? -23.658 4.359 19.437 1.00 95.88 190 PHE A N 1
ATOM 1560 C CA . PHE A 1 190 ? -22.688 3.388 19.930 1.00 95.88 190 PHE A CA 1
ATOM 1561 C C . PHE A 1 190 ? -22.753 3.254 21.454 1.00 95.88 190 PHE A C 1
ATOM 1563 O O . PHE A 1 190 ? -22.815 2.151 21.993 1.00 95.88 190 PHE A O 1
ATOM 1570 N N . THR A 1 191 ? -22.865 4.376 22.163 1.00 96.50 191 THR A N 1
ATOM 1571 C CA . THR A 1 191 ? -23.028 4.387 23.622 1.00 96.50 191 THR A CA 1
ATOM 1572 C C . THR A 1 191 ? -24.323 3.702 24.050 1.00 96.50 191 THR A C 1
ATOM 1574 O O . THR A 1 191 ? -24.327 2.892 24.979 1.00 96.50 191 THR A O 1
ATOM 1577 N N . SER A 1 192 ? -25.431 3.988 23.362 1.00 95.81 192 SER A N 1
ATOM 1578 C CA . SER A 1 192 ? -26.727 3.383 23.659 1.00 95.81 192 SER A CA 1
ATOM 1579 C C . SER A 1 192 ? -26.709 1.869 23.460 1.00 95.81 192 SER A C 1
ATOM 1581 O O . SER A 1 192 ? -27.334 1.155 24.248 1.00 95.81 192 SER A O 1
ATOM 1583 N N . PHE A 1 193 ? -25.986 1.373 22.451 1.00 95.81 193 PHE A N 1
ATOM 1584 C CA . PHE A 1 193 ? -25.821 -0.059 22.205 1.00 95.81 193 PHE A CA 1
ATOM 1585 C C . PHE A 1 193 ? -25.222 -0.791 23.416 1.00 95.81 193 PHE A C 1
ATOM 1587 O O . PHE A 1 193 ? -25.768 -1.818 23.823 1.00 95.81 193 PHE A O 1
ATOM 1594 N N . PHE A 1 194 ? -24.161 -0.258 24.033 1.00 94.81 194 PHE A N 1
ATOM 1595 C CA . PHE A 1 194 ? -23.586 -0.845 25.252 1.00 94.81 194 PHE A CA 1
ATOM 1596 C C . PHE A 1 194 ? -24.487 -0.643 26.467 1.00 94.81 194 PHE A C 1
ATOM 1598 O O . PHE A 1 194 ? -24.762 -1.590 27.203 1.00 94.81 194 PHE A O 1
ATOM 1605 N N . ALA A 1 195 ? -24.988 0.577 26.666 1.00 94.75 195 ALA A N 1
ATOM 1606 C CA . ALA A 1 195 ? -25.759 0.919 27.854 1.00 94.75 195 ALA A CA 1
ATOM 1607 C C . ALA A 1 195 ? -27.026 0.058 27.990 1.00 94.75 195 ALA A C 1
ATOM 1609 O O . ALA A 1 195 ? -27.303 -0.461 29.070 1.00 94.75 195 ALA A O 1
ATOM 1610 N N . LYS A 1 196 ? -27.750 -0.192 26.891 1.00 95.50 196 LYS A N 1
ATOM 1611 C CA . LYS A 1 196 ? -28.956 -1.044 26.884 1.00 95.50 196 LYS A CA 1
ATOM 1612 C C . LYS A 1 196 ? -28.701 -2.498 27.286 1.00 95.50 196 LYS A C 1
ATOM 1614 O O . LYS A 1 196 ? -29.632 -3.169 27.712 1.00 95.50 196 LYS A O 1
ATOM 1619 N N . GLN A 1 197 ? -27.472 -2.991 27.145 1.00 95.81 197 GLN A N 1
ATOM 1620 C CA . GLN A 1 197 ? -27.100 -4.350 27.555 1.00 95.81 197 GLN A CA 1
ATOM 1621 C C . GLN A 1 197 ? -26.731 -4.436 29.043 1.00 95.81 197 GLN A C 1
ATOM 1623 O O . GLN A 1 197 ? -26.607 -5.532 29.580 1.00 95.81 197 GLN A O 1
ATOM 1628 N N . MET A 1 198 ? -26.552 -3.292 29.709 1.00 92.50 198 MET A N 1
ATOM 1629 C CA . MET A 1 198 ? -26.036 -3.204 31.080 1.00 92.50 198 MET A CA 1
ATOM 1630 C C . MET A 1 198 ? -27.012 -2.530 32.049 1.00 92.50 198 MET A C 1
ATOM 1632 O O . MET A 1 198 ? -26.869 -2.670 33.263 1.00 92.50 198 MET A O 1
ATOM 1636 N N . THR A 1 199 ? -27.988 -1.765 31.548 1.00 91.88 199 THR A N 1
ATOM 1637 C CA . THR A 1 199 ? -28.947 -1.050 32.391 1.00 91.88 199 THR A CA 1
ATOM 1638 C C . THR A 1 199 ? -30.335 -0.930 31.765 1.00 91.88 199 THR A C 1
ATOM 1640 O O . THR A 1 199 ? -30.486 -0.737 30.562 1.00 91.88 199 THR A O 1
ATOM 1643 N N . GLU A 1 200 ? -31.358 -0.966 32.621 1.00 92.88 200 GLU A N 1
ATOM 1644 C CA . GLU A 1 200 ? -32.758 -0.688 32.269 1.00 92.88 200 GLU A CA 1
ATOM 1645 C C . GLU A 1 200 ? -33.109 0.810 32.353 1.00 92.88 200 GLU A C 1
ATOM 1647 O O . GLU A 1 200 ? -34.241 1.211 32.072 1.00 92.88 200 GLU A O 1
ATOM 1652 N N . LYS A 1 201 ? -32.155 1.668 32.755 1.00 91.06 201 LYS A N 1
ATOM 1653 C CA . LYS A 1 201 ? -32.362 3.122 32.800 1.00 91.06 201 LYS A CA 1
ATOM 1654 C C . LYS A 1 201 ? -32.793 3.631 31.422 1.00 91.06 201 LYS A C 1
ATOM 1656 O O . LYS A 1 201 ? -32.283 3.212 30.384 1.00 91.06 201 LYS A O 1
ATOM 1661 N N . ARG A 1 202 ? -33.686 4.623 31.404 1.00 91.44 202 ARG A N 1
ATOM 1662 C CA . ARG A 1 202 ? -34.014 5.340 30.166 1.00 91.44 202 ARG A CA 1
ATOM 1663 C C . ARG A 1 202 ? -32.753 6.032 29.638 1.00 91.44 202 ARG A C 1
ATOM 1665 O O . ARG A 1 202 ? -32.073 6.714 30.399 1.00 91.44 202 ARG A O 1
ATOM 1672 N N . MET A 1 203 ? -32.484 5.893 28.339 1.00 93.81 203 MET A N 1
ATOM 1673 C CA . MET A 1 203 ? -31.340 6.509 27.649 1.00 93.81 203 MET A CA 1
ATOM 1674 C C . MET A 1 203 ? -31.520 8.031 27.527 1.00 93.81 203 MET A C 1
ATOM 1676 O O . MET A 1 203 ? -31.876 8.550 26.473 1.00 93.81 203 MET A O 1
ATOM 1680 N N . THR A 1 204 ? -31.360 8.746 28.638 1.00 95.25 204 THR A N 1
ATOM 1681 C CA . THR A 1 204 ? -31.315 10.212 28.669 1.00 95.25 204 THR A CA 1
ATOM 1682 C C . THR A 1 204 ? -29.905 10.696 28.340 1.00 95.25 204 THR A C 1
ATOM 1684 O O . THR A 1 204 ? -28.942 9.943 28.477 1.00 95.25 204 THR A O 1
ATOM 1687 N N . SER A 1 205 ? -29.753 11.972 27.974 1.00 94.56 205 SER A N 1
ATOM 1688 C CA . SER A 1 205 ? -28.436 12.565 27.699 1.00 94.56 205 SER A CA 1
ATOM 1689 C C . SER A 1 205 ? -27.461 12.416 28.873 1.00 94.56 205 SER A C 1
ATOM 1691 O O . SER A 1 205 ? -26.280 12.186 28.655 1.00 94.56 205 SER A O 1
ATOM 1693 N N . ALA A 1 206 ? -27.953 12.470 30.116 1.00 95.25 206 ALA A N 1
ATOM 1694 C CA . ALA A 1 206 ? -27.123 12.267 31.303 1.00 95.25 206 ALA A CA 1
ATOM 1695 C C . ALA A 1 206 ? -26.589 10.828 31.410 1.00 95.25 206 ALA A C 1
ATOM 1697 O O . ALA A 1 206 ? -25.416 10.636 31.712 1.00 95.25 206 ALA A O 1
ATOM 1698 N N . VAL A 1 207 ? -27.430 9.825 31.125 1.00 93.81 207 VAL A N 1
ATOM 1699 C CA . VAL A 1 207 ? -27.013 8.411 31.125 1.00 93.81 207 VAL A CA 1
ATOM 1700 C C . VAL A 1 207 ? -26.046 8.140 29.972 1.00 93.81 207 VAL A C 1
ATOM 1702 O O . VAL A 1 207 ? -25.061 7.437 30.158 1.00 93.81 207 VAL A O 1
ATOM 1705 N N . LEU A 1 208 ? -26.283 8.721 28.792 1.00 95.69 208 LEU A N 1
ATOM 1706 C CA . LEU A 1 208 ? -25.362 8.583 27.662 1.00 95.69 208 LEU A CA 1
ATOM 1707 C C . LEU A 1 208 ? -23.993 9.199 27.981 1.00 95.69 208 LEU A C 1
ATOM 1709 O O . LEU A 1 208 ? -22.985 8.536 27.778 1.00 95.69 208 LEU A O 1
ATOM 1713 N N . GLU A 1 209 ? -23.925 10.402 28.553 1.00 96.00 209 GLU A N 1
ATOM 1714 C CA . GLU A 1 209 ? -22.633 10.996 28.937 1.00 96.00 209 GLU A CA 1
ATOM 1715 C C . GLU A 1 209 ? -21.900 10.208 30.032 1.00 96.00 209 GLU A C 1
ATOM 1717 O O . GLU A 1 209 ? -20.680 10.045 29.979 1.00 96.00 209 GLU A O 1
ATOM 1722 N N . GLU A 1 210 ? -22.629 9.654 31.001 1.00 95.00 210 GLU A N 1
ATOM 1723 C CA . GLU A 1 210 ? -22.060 8.743 31.999 1.00 95.00 210 GLU A CA 1
ATOM 1724 C C . GLU A 1 210 ? -21.418 7.517 31.320 1.00 95.00 210 GLU A C 1
ATOM 1726 O O . GLU A 1 210 ? -20.237 7.226 31.532 1.00 95.00 210 GLU A O 1
ATOM 1731 N N . PHE A 1 211 ? -22.155 6.846 30.429 1.00 95.56 211 PHE A N 1
ATOM 1732 C CA . PHE A 1 211 ? -21.672 5.653 29.733 1.00 95.56 211 PHE A CA 1
ATOM 1733 C C . PHE A 1 211 ? -20.566 5.941 28.714 1.00 95.56 211 PHE A C 1
ATOM 1735 O O . PHE A 1 211 ? -19.661 5.119 28.582 1.00 95.56 211 PHE A O 1
ATOM 1742 N N . LYS A 1 212 ? -20.554 7.104 28.049 1.00 96.19 212 LYS A N 1
ATOM 1743 C CA . LYS A 1 212 ? -19.432 7.520 27.187 1.00 96.19 212 LYS A CA 1
ATOM 1744 C C . LYS A 1 212 ? -18.113 7.507 27.953 1.00 96.19 212 LYS A C 1
ATOM 1746 O O . LYS A 1 212 ? -17.112 7.000 27.448 1.00 96.19 212 LYS A O 1
ATOM 1751 N N . ASN A 1 213 ? -18.110 8.019 29.184 1.00 95.50 213 ASN A N 1
ATOM 1752 C CA . ASN A 1 213 ? -16.913 8.031 30.025 1.00 95.50 213 ASN A CA 1
ATOM 1753 C C . ASN A 1 213 ? -16.463 6.614 30.403 1.00 95.50 213 ASN A C 1
ATOM 1755 O O . ASN A 1 213 ? -15.266 6.318 30.358 1.00 95.50 213 ASN A O 1
ATOM 1759 N N . TYR A 1 214 ? -17.405 5.723 30.724 1.00 95.25 214 TYR A N 1
ATOM 1760 C CA . TYR A 1 214 ? -17.095 4.321 31.011 1.00 95.25 214 TYR A CA 1
ATOM 1761 C C . TYR A 1 214 ? -16.535 3.586 29.795 1.00 95.25 214 TYR A C 1
ATOM 1763 O O . TYR A 1 214 ? -15.531 2.889 29.924 1.00 95.25 214 TYR A O 1
ATOM 1771 N N . ILE A 1 215 ? -17.117 3.798 28.614 1.00 94.75 215 ILE A N 1
ATOM 1772 C CA . ILE A 1 215 ? -16.655 3.206 27.355 1.00 94.75 215 ILE A CA 1
ATOM 1773 C C . ILE A 1 215 ? -15.223 3.654 27.045 1.00 94.75 215 ILE A C 1
ATOM 1775 O O . ILE A 1 215 ? -14.355 2.808 26.833 1.00 94.75 215 ILE A O 1
ATOM 1779 N N . LYS A 1 216 ? -14.934 4.964 27.102 1.00 95.00 216 LYS A N 1
ATOM 1780 C CA . LYS A 1 216 ? -13.573 5.490 26.885 1.00 95.00 216 LYS A CA 1
ATOM 1781 C C . LYS A 1 216 ? -12.560 4.876 27.850 1.00 95.00 216 LYS A C 1
ATOM 1783 O O . LYS A 1 216 ? -11.471 4.477 27.435 1.00 95.00 216 LYS A O 1
ATOM 1788 N N . LYS A 1 217 ? -12.908 4.803 29.140 1.00 95.25 217 LYS A N 1
ATOM 1789 C CA . LYS A 1 217 ? -12.034 4.222 30.166 1.00 95.25 217 LYS A CA 1
ATOM 1790 C C . LYS A 1 217 ? -11.780 2.737 29.899 1.00 95.25 217 LYS A C 1
ATOM 1792 O O . LYS A 1 217 ? -10.624 2.328 29.883 1.00 95.25 217 LYS A O 1
ATOM 1797 N N . SER A 1 218 ? -12.835 1.972 29.626 1.00 94.56 218 SER A N 1
ATOM 1798 C CA . SER A 1 218 ? -12.746 0.536 29.355 1.00 94.56 218 SER A CA 1
ATOM 1799 C C . SER A 1 218 ? -11.898 0.237 28.118 1.00 94.56 218 SER A C 1
ATOM 1801 O O . SER A 1 218 ? -11.013 -0.608 28.185 1.00 94.56 218 SER A O 1
ATOM 1803 N N . PHE A 1 219 ? -12.077 0.976 27.017 1.00 93.75 219 PHE A N 1
ATOM 1804 C CA . PHE A 1 219 ? -11.226 0.806 25.835 1.00 93.75 219 PHE A CA 1
ATOM 1805 C C . PHE A 1 219 ? -9.754 1.095 26.125 1.00 93.75 219 PHE A C 1
ATOM 1807 O O . PHE A 1 219 ? -8.888 0.357 25.660 1.00 93.75 219 PHE A O 1
ATOM 1814 N N . LYS A 1 220 ? -9.453 2.143 26.902 1.00 91.62 220 LYS A N 1
ATOM 1815 C CA . LYS A 1 220 ? -8.073 2.467 27.283 1.00 91.62 220 LYS A CA 1
ATOM 1816 C C . LYS A 1 220 ? -7.436 1.351 28.113 1.00 91.62 220 LYS A C 1
ATOM 1818 O O . LYS A 1 220 ? -6.285 1.010 27.862 1.00 91.62 220 LYS A O 1
ATOM 1823 N N . GLU A 1 221 ? -8.171 0.795 29.073 1.00 94.25 221 GLU A N 1
ATOM 1824 C CA . GLU A 1 221 ? -7.715 -0.340 29.887 1.00 94.25 221 GLU A CA 1
ATOM 1825 C C . GLU A 1 221 ? -7.457 -1.572 29.008 1.00 94.25 221 GLU A C 1
ATOM 1827 O O . GLU A 1 221 ? -6.337 -2.065 28.995 1.00 94.25 221 GLU A O 1
ATOM 1832 N N . ILE A 1 222 ? -8.407 -1.958 28.148 1.00 94.69 222 ILE A N 1
ATOM 1833 C CA . ILE A 1 222 ? -8.244 -3.092 27.219 1.00 94.69 222 ILE A CA 1
ATOM 1834 C C . ILE A 1 222 ? -7.013 -2.920 26.317 1.00 94.69 222 ILE A C 1
ATOM 1836 O O . ILE A 1 222 ? -6.259 -3.866 26.105 1.00 94.69 222 ILE A O 1
ATOM 1840 N N . ILE A 1 223 ? -6.793 -1.725 25.758 1.00 89.81 223 ILE A N 1
ATOM 1841 C CA . ILE A 1 223 ? -5.633 -1.465 24.890 1.00 89.81 223 ILE A CA 1
ATOM 1842 C C . ILE A 1 223 ? -4.323 -1.587 25.675 1.00 89.81 223 ILE A C 1
ATOM 1844 O O . ILE A 1 223 ? -3.358 -2.147 25.153 1.00 89.81 223 ILE A O 1
ATOM 1848 N N . ASN A 1 224 ? -4.282 -1.076 26.907 1.00 90.19 224 ASN A N 1
ATOM 1849 C CA . ASN A 1 224 ? -3.104 -1.179 27.763 1.00 90.19 224 ASN A CA 1
ATOM 1850 C C . ASN A 1 224 ? -2.811 -2.632 28.140 1.00 90.19 224 ASN A C 1
ATOM 1852 O O . ASN A 1 224 ? -1.656 -3.040 28.053 1.00 90.19 224 ASN A O 1
ATOM 1856 N N . ASP A 1 225 ? -3.837 -3.409 28.481 1.00 92.56 225 ASP A N 1
ATOM 1857 C CA . ASP A 1 225 ? -3.700 -4.826 28.821 1.00 92.56 225 ASP A CA 1
ATOM 1858 C C . ASP A 1 225 ? -3.189 -5.619 27.611 1.00 92.56 225 ASP A C 1
ATOM 1860 O O . ASP A 1 225 ? -2.184 -6.317 27.699 1.00 92.56 225 ASP A O 1
ATOM 1864 N N . LEU A 1 226 ? -3.777 -5.411 26.426 1.00 90.44 226 LEU A N 1
ATOM 1865 C CA . LEU A 1 226 ? -3.306 -6.039 25.184 1.00 90.44 226 LEU A CA 1
ATOM 1866 C C . LEU A 1 226 ? -1.861 -5.655 24.832 1.00 90.44 226 LEU A C 1
ATOM 1868 O O . LEU A 1 226 ? -1.121 -6.467 24.268 1.00 90.44 226 LEU A O 1
ATOM 1872 N N . ALA A 1 227 ? -1.460 -4.411 25.105 1.00 86.06 227 ALA A N 1
ATOM 1873 C CA . ALA A 1 227 ? -0.087 -3.966 24.902 1.00 86.06 227 ALA A CA 1
ATOM 1874 C C . ALA A 1 227 ? 0.860 -4.634 25.906 1.00 86.06 227 ALA A C 1
ATOM 1876 O O . ALA A 1 227 ? 1.905 -5.144 25.502 1.00 86.06 227 ALA A O 1
ATOM 1877 N N . TYR A 1 228 ? 0.476 -4.679 27.182 1.00 87.75 228 TYR A N 1
ATOM 1878 C CA . TYR A 1 228 ? 1.235 -5.326 28.246 1.00 87.75 228 TYR A CA 1
ATOM 1879 C C . TYR A 1 228 ? 1.422 -6.821 27.978 1.00 87.75 228 TYR A C 1
ATOM 1881 O O . TYR A 1 228 ? 2.551 -7.306 28.029 1.00 87.75 228 TYR A O 1
ATOM 1889 N N . ASP A 1 229 ? 0.362 -7.534 27.599 1.00 89.06 229 ASP A N 1
ATOM 1890 C CA . ASP A 1 229 ? 0.413 -8.957 27.261 1.00 89.06 229 ASP A CA 1
ATOM 1891 C C . ASP A 1 229 ? 1.346 -9.216 26.078 1.00 89.06 229 ASP A C 1
ATOM 1893 O O . ASP A 1 229 ? 2.170 -10.128 26.113 1.00 89.06 229 ASP A O 1
ATOM 1897 N N . LYS A 1 230 ? 1.277 -8.393 25.023 1.00 85.44 230 LYS A N 1
ATOM 1898 C CA . LYS A 1 230 ? 2.194 -8.517 23.881 1.00 85.44 230 LYS A CA 1
ATOM 1899 C C . LYS A 1 230 ? 3.644 -8.265 24.274 1.00 85.44 230 LYS A C 1
ATOM 1901 O O . LYS A 1 230 ? 4.505 -9.040 23.871 1.00 85.44 230 LYS A O 1
ATOM 1906 N N . ILE A 1 231 ? 3.915 -7.215 25.047 1.00 85.62 231 ILE A N 1
ATOM 1907 C CA . ILE A 1 231 ? 5.270 -6.891 25.517 1.00 85.62 231 ILE A CA 1
ATOM 1908 C C . ILE A 1 231 ? 5.803 -8.013 26.408 1.00 85.62 231 ILE A C 1
ATOM 1910 O O . ILE A 1 231 ? 6.942 -8.439 26.241 1.00 85.62 231 ILE A O 1
ATOM 1914 N N . THR A 1 232 ? 4.974 -8.531 27.309 1.00 83.56 232 THR A N 1
ATOM 1915 C CA . THR A 1 232 ? 5.338 -9.616 28.226 1.00 83.56 232 THR A CA 1
ATOM 1916 C C . THR A 1 232 ? 5.601 -10.913 27.469 1.00 83.56 232 THR A C 1
ATOM 1918 O O . THR A 1 232 ? 6.608 -11.563 27.716 1.00 83.56 232 THR A O 1
ATOM 1921 N N . ASN A 1 233 ? 4.771 -11.259 26.482 1.00 82.19 233 ASN A N 1
ATOM 1922 C CA . ASN A 1 233 ? 5.006 -12.416 25.617 1.00 82.19 233 ASN A CA 1
ATOM 1923 C C . ASN A 1 233 ? 6.305 -12.281 24.815 1.00 82.19 233 ASN A C 1
ATOM 1925 O O . ASN A 1 233 ? 7.050 -13.248 24.690 1.00 82.19 233 ASN A O 1
ATOM 1929 N N . ILE A 1 234 ? 6.609 -11.085 24.304 1.00 79.81 234 ILE A N 1
ATOM 1930 C CA . ILE A 1 234 ? 7.890 -10.815 23.641 1.00 79.81 234 ILE A CA 1
ATOM 1931 C C . ILE A 1 234 ? 9.044 -10.983 24.638 1.00 79.81 234 ILE A C 1
ATOM 1933 O O . ILE A 1 234 ? 10.004 -11.676 24.324 1.00 79.81 234 ILE A O 1
ATOM 1937 N N . LYS A 1 235 ? 8.937 -10.420 25.849 1.00 76.31 235 LYS A N 1
ATOM 1938 C CA . LYS A 1 235 ? 9.953 -10.552 26.904 1.00 76.31 235 LYS A CA 1
ATOM 1939 C C . LYS A 1 235 ? 10.196 -12.013 27.285 1.00 76.31 235 LYS A C 1
ATOM 1941 O O . LYS A 1 235 ? 11.345 -12.426 27.346 1.00 76.31 235 LYS A O 1
ATOM 1946 N N . ASN A 1 236 ? 9.139 -12.792 27.496 1.00 76.75 236 ASN A N 1
ATOM 1947 C CA . ASN A 1 236 ? 9.242 -14.204 27.859 1.00 76.75 236 ASN A CA 1
ATOM 1948 C C . ASN A 1 236 ? 9.840 -15.038 26.719 1.00 76.75 236 ASN A C 1
ATOM 1950 O O . ASN A 1 236 ? 10.678 -15.891 26.977 1.00 76.75 236 ASN A O 1
ATOM 1954 N N . ASN A 1 237 ? 9.474 -14.762 25.463 1.00 71.06 237 ASN A N 1
ATOM 1955 C CA . ASN A 1 237 ? 10.099 -15.413 24.308 1.00 71.06 237 ASN A CA 1
ATOM 1956 C C . ASN A 1 237 ? 11.589 -15.059 24.189 1.00 71.06 237 ASN A C 1
ATOM 1958 O O . ASN A 1 237 ? 12.385 -15.918 23.841 1.00 71.06 237 ASN A O 1
ATOM 1962 N N . LEU A 1 238 ? 11.977 -13.819 24.504 1.00 67.12 238 LEU A N 1
ATOM 1963 C CA . LEU A 1 238 ? 13.384 -13.406 24.541 1.00 67.12 238 LEU A CA 1
ATOM 1964 C C . LEU A 1 238 ? 14.150 -14.033 25.720 1.00 67.12 238 LEU A C 1
ATOM 1966 O O . LEU A 1 238 ? 15.328 -14.325 25.574 1.00 67.12 238 LEU A O 1
ATOM 1970 N N . GLN A 1 239 ? 13.501 -14.260 26.868 1.00 63.25 239 GLN A N 1
ATOM 1971 C CA . GLN A 1 239 ? 14.099 -14.951 28.020 1.00 63.25 239 GLN A CA 1
ATOM 1972 C C . GLN A 1 239 ? 14.246 -16.459 27.784 1.00 63.25 239 GLN A C 1
ATOM 1974 O O . GLN A 1 239 ? 15.291 -17.009 28.097 1.00 63.25 239 GLN A O 1
ATOM 1979 N N . ALA A 1 240 ? 13.267 -17.109 27.152 1.00 58.59 240 ALA A N 1
ATOM 1980 C CA . ALA A 1 240 ? 13.351 -18.525 26.791 1.00 58.59 240 ALA A CA 1
ATOM 1981 C C . ALA A 1 240 ? 14.466 -18.822 25.770 1.00 58.59 240 ALA A C 1
ATOM 1983 O O . ALA A 1 240 ? 15.002 -19.920 25.767 1.00 58.59 240 ALA A O 1
ATOM 1984 N N . ILE A 1 241 ? 14.839 -17.846 24.931 1.00 55.03 241 ILE A N 1
ATOM 1985 C CA . ILE A 1 241 ? 16.010 -17.948 24.043 1.00 55.03 241 ILE A CA 1
ATOM 1986 C C . ILE A 1 241 ? 17.326 -17.867 24.843 1.00 55.03 241 ILE A C 1
ATOM 1988 O O . ILE A 1 241 ? 18.311 -18.466 24.4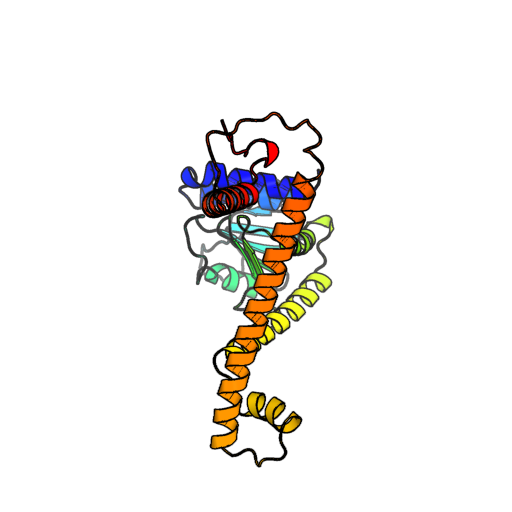33 1.00 55.03 241 ILE A O 1
ATOM 1992 N N . ASN A 1 242 ? 17.346 -17.173 25.987 1.00 47.44 242 ASN A N 1
ATOM 1993 C CA . ASN A 1 242 ? 18.535 -17.068 26.840 1.00 47.44 242 ASN A CA 1
ATOM 1994 C C . ASN A 1 242 ? 18.707 -18.280 27.782 1.00 47.44 242 ASN A C 1
ATOM 1996 O O . ASN A 1 242 ? 19.834 -18.614 28.132 1.00 47.44 242 ASN A O 1
ATOM 2000 N N . ASP A 1 243 ? 17.619 -18.951 28.182 1.00 44.06 243 ASP A N 1
ATOM 2001 C CA . ASP A 1 243 ? 17.678 -20.114 29.089 1.00 44.06 243 ASP A CA 1
ATOM 2002 C C . ASP A 1 243 ? 18.224 -21.396 28.416 1.00 44.06 243 ASP A C 1
ATOM 2004 O O . ASP A 1 243 ? 18.563 -22.352 29.115 1.00 44.06 243 ASP A O 1
ATOM 2008 N N . ASP A 1 244 ? 18.354 -21.422 27.082 1.00 41.41 244 ASP A N 1
ATOM 2009 C CA . ASP A 1 244 ? 18.959 -22.540 26.338 1.00 41.41 244 ASP A CA 1
ATOM 2010 C C . ASP A 1 244 ? 20.498 -22.425 26.184 1.00 41.41 244 ASP A C 1
ATOM 2012 O O . ASP A 1 244 ? 21.124 -23.390 25.738 1.00 41.41 244 ASP A O 1
ATOM 2016 N N . GLU A 1 245 ? 21.136 -21.313 26.592 1.00 43.69 245 GLU A N 1
ATOM 2017 C CA . GLU A 1 245 ? 22.602 -21.135 26.478 1.00 43.69 245 GLU A CA 1
ATOM 2018 C C . GLU A 1 245 ? 23.395 -21.111 27.799 1.00 43.69 245 GLU A C 1
ATOM 2020 O O . GLU A 1 245 ? 24.602 -21.339 27.761 1.00 43.69 245 GLU A O 1
ATOM 2025 N N . ASP A 1 246 ? 22.777 -20.969 28.976 1.00 39.28 246 ASP A N 1
ATOM 2026 C CA . ASP A 1 246 ? 23.528 -20.914 30.242 1.00 39.28 246 ASP A CA 1
ATOM 2027 C C . ASP A 1 246 ? 23.409 -22.199 31.074 1.00 39.28 246 ASP A C 1
ATOM 2029 O O . ASP A 1 246 ? 22.649 -22.315 32.037 1.00 39.28 246 ASP A O 1
ATOM 2033 N N . ASN A 1 247 ? 24.253 -23.174 30.732 1.00 37.00 247 ASN A N 1
ATOM 2034 C CA . ASN A 1 247 ? 24.603 -24.283 31.619 1.00 37.00 247 ASN A CA 1
ATOM 2035 C C . ASN A 1 247 ? 26.128 -24.363 31.809 1.00 37.00 247 ASN A C 1
ATOM 2037 O O . ASN A 1 247 ? 26.727 -25.428 31.665 1.00 37.00 247 ASN A O 1
ATOM 2041 N N . GLU A 1 248 ? 26.770 -23.243 32.161 1.00 37.22 248 GLU A N 1
ATOM 2042 C CA . GLU A 1 248 ? 28.143 -23.246 32.679 1.00 37.22 248 GLU A CA 1
ATOM 2043 C C . GLU A 1 248 ? 28.270 -22.545 34.047 1.00 37.22 248 GLU A C 1
ATOM 2045 O O . GLU A 1 248 ? 28.067 -21.349 34.222 1.00 37.22 248 GLU A O 1
ATOM 2050 N N . GLN A 1 249 ? 28.585 -23.394 35.028 1.00 36.72 249 GLN A N 1
ATOM 2051 C CA . GLN A 1 249 ? 29.202 -23.199 36.346 1.00 36.72 249 GLN A CA 1
ATOM 2052 C C . GLN A 1 249 ? 29.330 -21.777 36.934 1.00 36.72 249 GLN A C 1
ATOM 2054 O O . GLN A 1 249 ? 30.139 -20.949 36.526 1.00 36.72 249 GLN A O 1
ATOM 2059 N N . ILE A 1 250 ? 28.639 -21.601 38.065 1.00 36.09 250 ILE A N 1
ATOM 2060 C CA . ILE A 1 250 ? 28.799 -20.516 39.038 1.00 36.09 250 ILE A CA 1
ATOM 2061 C C . ILE A 1 250 ? 30.223 -20.536 39.624 1.00 36.09 250 ILE A C 1
ATOM 2063 O O . ILE A 1 250 ? 30.602 -21.503 40.283 1.00 36.09 250 ILE A O 1
ATOM 2067 N N . ASN A 1 251 ? 30.969 -19.440 39.453 1.00 34.75 251 ASN A N 1
ATOM 2068 C CA . ASN A 1 251 ? 32.128 -19.098 40.279 1.00 34.75 251 ASN A CA 1
ATOM 2069 C C . ASN A 1 251 ? 31.859 -17.787 41.033 1.00 34.75 251 ASN A C 1
ATOM 2071 O O . ASN A 1 251 ? 31.401 -16.794 40.465 1.00 34.75 251 ASN A O 1
ATOM 2075 N N . GLU A 1 252 ? 32.119 -17.828 42.338 1.00 45.75 252 GLU A N 1
ATOM 2076 C CA . GLU A 1 252 ? 31.881 -16.774 43.321 1.00 45.75 252 GLU A CA 1
ATOM 2077 C C . GLU A 1 252 ? 32.905 -15.634 43.206 1.00 45.75 252 GLU A C 1
ATOM 2079 O O . GLU A 1 252 ? 34.087 -15.858 43.439 1.00 45.75 252 GLU A O 1
ATOM 2084 N N . SER A 1 253 ? 32.415 -14.426 42.891 1.00 49.75 253 SER A N 1
ATOM 2085 C CA . SER A 1 253 ? 32.821 -13.093 43.395 1.00 49.75 253 SER A CA 1
ATOM 2086 C C . SER A 1 253 ? 32.530 -12.032 42.321 1.00 49.75 253 SER A C 1
ATOM 2088 O O . SER A 1 253 ? 33.401 -11.704 41.520 1.00 49.75 253 SER A O 1
ATOM 2090 N N . ARG A 1 254 ? 31.294 -11.517 42.256 1.00 53.34 254 ARG A N 1
ATOM 2091 C CA . ARG A 1 254 ? 30.961 -10.378 41.382 1.00 53.34 254 ARG A CA 1
ATOM 2092 C C . ARG A 1 254 ? 31.050 -9.085 42.195 1.00 53.34 254 ARG A C 1
ATOM 2094 O O . ARG A 1 254 ? 30.232 -8.880 43.087 1.00 53.34 254 ARG A O 1
ATOM 2101 N N . ASP A 1 255 ? 32.041 -8.245 41.891 1.00 55.91 255 ASP A N 1
ATOM 2102 C CA . ASP A 1 255 ? 32.193 -6.892 42.463 1.00 55.91 255 ASP A CA 1
ATOM 2103 C C . ASP A 1 255 ? 31.222 -5.876 41.827 1.00 55.91 255 ASP A C 1
ATOM 2105 O O . ASP A 1 255 ? 30.974 -4.810 42.393 1.00 55.91 255 ASP A O 1
ATOM 2109 N N . ILE A 1 256 ? 30.629 -6.214 40.677 1.00 60.28 256 ILE A N 1
ATOM 2110 C CA . ILE A 1 256 ? 29.622 -5.400 39.991 1.00 60.28 256 ILE A CA 1
ATOM 2111 C C . ILE A 1 256 ? 28.252 -6.071 40.112 1.00 60.28 256 ILE A C 1
ATOM 2113 O O . ILE A 1 256 ? 28.065 -7.223 39.720 1.00 60.28 256 ILE A O 1
ATOM 2117 N N . VAL A 1 257 ? 27.289 -5.333 40.669 1.00 72.12 257 VAL A N 1
ATOM 2118 C CA . VAL A 1 257 ? 25.879 -5.733 40.735 1.00 72.12 257 VAL A CA 1
ATOM 2119 C C . VAL A 1 257 ? 25.134 -4.995 39.635 1.00 72.12 257 VAL A C 1
ATOM 2121 O O . VAL A 1 257 ? 24.819 -3.817 39.791 1.00 72.12 257 VAL A O 1
ATOM 2124 N N . THR A 1 258 ? 24.841 -5.694 38.543 1.00 79.56 258 THR A N 1
ATOM 2125 C CA . THR A 1 258 ? 24.017 -5.155 37.460 1.00 79.56 258 THR A CA 1
ATOM 2126 C C . THR A 1 258 ? 22.579 -5.008 37.936 1.00 79.56 258 THR A C 1
ATOM 2128 O O . THR A 1 258 ? 21.932 -5.967 38.366 1.00 79.56 258 THR A O 1
ATOM 2131 N N . THR A 1 259 ? 22.094 -3.774 37.913 1.00 82.00 259 THR A N 1
ATOM 2132 C CA . THR A 1 259 ? 20.767 -3.404 38.400 1.00 82.00 259 THR A CA 1
ATOM 2133 C C . THR A 1 259 ? 19.673 -3.796 37.408 1.00 82.00 259 THR A C 1
ATOM 2135 O O . THR A 1 259 ? 19.901 -3.962 36.207 1.00 82.00 259 THR A O 1
ATOM 2138 N N . GLU A 1 260 ? 18.435 -3.905 37.897 1.00 74.12 260 GLU A N 1
ATOM 2139 C CA . GLU A 1 260 ? 17.277 -4.155 37.031 1.00 74.12 260 GLU A CA 1
ATOM 2140 C C . GLU A 1 260 ? 17.087 -3.055 35.975 1.00 74.12 260 GLU A C 1
ATOM 2142 O O . GLU A 1 260 ? 16.672 -3.354 34.855 1.00 74.12 260 GLU A O 1
ATOM 2147 N N . GLU A 1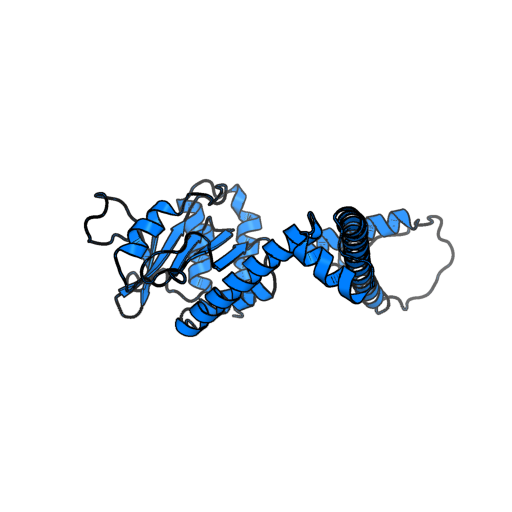 261 ? 17.409 -1.798 36.300 1.00 73.69 261 GLU A N 1
ATOM 2148 C CA . GLU A 1 261 ? 17.338 -0.676 35.355 1.00 73.69 261 GLU A CA 1
ATOM 2149 C C . GLU A 1 261 ? 18.374 -0.812 34.230 1.00 73.69 261 GLU A C 1
ATOM 2151 O O . GLU A 1 261 ? 18.048 -0.582 33.064 1.00 73.69 261 GLU A O 1
ATOM 2156 N N . GLU A 1 262 ? 19.598 -1.245 34.543 1.00 78.25 262 GLU A N 1
ATOM 2157 C CA . GLU A 1 262 ? 20.655 -1.479 33.550 1.00 78.25 262 GLU A CA 1
ATOM 2158 C C . GLU A 1 262 ? 20.306 -2.642 32.618 1.00 78.25 262 GLU A C 1
ATOM 2160 O O . GLU A 1 262 ? 20.464 -2.528 31.400 1.00 78.25 262 GLU A O 1
ATOM 2165 N N . LEU A 1 263 ? 19.732 -3.719 33.162 1.00 81.25 263 LEU A N 1
ATOM 2166 C CA . LEU A 1 263 ? 19.194 -4.829 32.373 1.00 81.25 263 LEU A CA 1
ATOM 2167 C C . LEU A 1 263 ? 18.054 -4.366 31.462 1.00 81.25 263 LEU A C 1
ATOM 2169 O O . LEU A 1 263 ? 18.037 -4.697 30.277 1.00 81.25 263 LEU A O 1
ATOM 2173 N N . GLN A 1 264 ? 17.113 -3.570 31.974 1.00 75.00 264 GLN A N 1
ATOM 2174 C CA . GLN A 1 264 ? 16.035 -3.009 31.156 1.00 75.00 264 GLN A CA 1
ATOM 2175 C C . GLN A 1 264 ? 16.584 -2.130 30.028 1.00 75.00 264 GLN A C 1
ATOM 2177 O O . GLN A 1 264 ? 16.172 -2.293 28.879 1.00 75.00 264 GLN A O 1
ATOM 2182 N N . GLY A 1 265 ? 17.542 -1.249 30.327 1.00 80.19 265 GLY A N 1
ATOM 2183 C CA . GLY A 1 265 ? 18.224 -0.423 29.331 1.00 80.19 265 GLY A CA 1
ATOM 2184 C C . GLY A 1 265 ? 18.913 -1.264 28.257 1.00 80.19 265 GLY A C 1
ATOM 2185 O O . GLY A 1 265 ? 18.717 -1.024 27.063 1.00 80.19 265 GLY A O 1
ATOM 2186 N N . PHE A 1 266 ? 19.640 -2.304 28.667 1.00 87.12 266 PHE A N 1
ATOM 2187 C CA . PHE A 1 266 ? 20.267 -3.264 27.763 1.00 87.12 266 PHE A CA 1
ATOM 2188 C C . PHE A 1 266 ? 19.241 -3.945 26.849 1.00 87.12 266 PHE A C 1
ATOM 2190 O O . PHE A 1 266 ? 19.423 -3.955 25.632 1.00 87.12 266 PHE A O 1
ATOM 2197 N N . TYR A 1 267 ? 18.125 -4.443 27.387 1.00 84.00 267 TYR A N 1
ATOM 2198 C CA . TYR A 1 267 ? 17.092 -5.105 26.583 1.00 84.00 267 TYR A CA 1
ATOM 2199 C C . TYR A 1 267 ? 16.363 -4.156 25.630 1.00 84.00 267 TYR A C 1
ATOM 2201 O O . TYR A 1 267 ? 15.997 -4.571 24.528 1.00 84.00 267 TYR A O 1
ATOM 2209 N N . ILE A 1 268 ? 16.178 -2.887 26.002 1.00 84.12 268 ILE A N 1
ATOM 2210 C CA . ILE A 1 268 ? 15.629 -1.867 25.098 1.00 84.12 268 ILE A CA 1
ATOM 2211 C C . ILE A 1 268 ? 16.578 -1.665 23.912 1.00 84.12 268 ILE A C 1
ATOM 2213 O O . ILE A 1 268 ? 16.144 -1.726 22.762 1.00 84.12 268 ILE A O 1
ATOM 2217 N N . VAL A 1 269 ? 17.877 -1.493 24.174 1.00 81.62 269 VAL A N 1
ATOM 2218 C CA .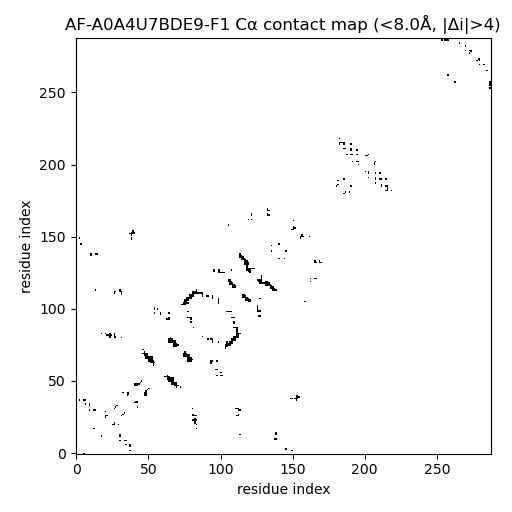 VAL A 1 269 ? 18.897 -1.331 23.126 1.00 81.62 269 VAL A CA 1
ATOM 2219 C C . VAL A 1 269 ? 18.989 -2.586 22.254 1.00 81.62 269 VAL A C 1
ATOM 2221 O O . VAL A 1 269 ? 18.944 -2.480 21.029 1.00 81.62 269 VAL A O 1
ATOM 2224 N N . LYS A 1 270 ? 19.022 -3.776 22.864 1.00 85.50 270 LYS A N 1
ATOM 2225 C CA . LYS A 1 270 ? 19.047 -5.064 22.157 1.00 85.50 270 LYS A CA 1
ATOM 2226 C C . LYS A 1 270 ? 17.813 -5.235 21.263 1.00 85.50 270 LYS A C 1
ATOM 2228 O O . LYS A 1 270 ? 17.951 -5.644 20.118 1.00 85.50 270 LYS A O 1
ATOM 2233 N N . SER A 1 271 ? 16.628 -4.821 21.719 1.00 75.50 271 SER A N 1
ATOM 2234 C CA . SER A 1 271 ? 15.383 -4.864 20.930 1.00 75.50 271 SER A CA 1
ATOM 2235 C C . SER A 1 271 ? 15.379 -3.889 19.748 1.00 75.50 271 SER A C 1
ATOM 2237 O O . SER A 1 271 ? 14.883 -4.219 18.666 1.00 75.50 271 SER A O 1
ATOM 2239 N N . ILE A 1 272 ? 15.939 -2.689 19.929 1.00 80.50 272 ILE A N 1
ATOM 2240 C CA . ILE A 1 272 ? 16.097 -1.705 18.849 1.00 80.50 272 ILE A CA 1
ATOM 2241 C C . ILE A 1 272 ? 17.045 -2.253 17.777 1.00 80.50 272 ILE A C 1
ATOM 2243 O O . ILE A 1 272 ? 16.730 -2.187 16.591 1.00 80.50 272 ILE A O 1
ATOM 2247 N N . LEU A 1 273 ? 18.171 -2.839 18.191 1.00 80.19 273 LEU A N 1
ATOM 2248 C CA . LEU A 1 273 ? 19.161 -3.416 17.282 1.00 80.19 273 LEU A CA 1
ATOM 2249 C C . LEU A 1 273 ? 18.642 -4.682 16.582 1.00 80.19 273 LEU A C 1
ATOM 2251 O O . LEU A 1 273 ? 18.864 -4.835 15.383 1.00 80.19 273 LEU A O 1
ATOM 2255 N N . ALA A 1 274 ? 17.863 -5.523 17.271 1.00 76.69 274 ALA A N 1
ATOM 2256 C CA . ALA A 1 274 ? 17.155 -6.655 16.663 1.00 76.69 274 ALA A CA 1
ATOM 2257 C C . ALA A 1 274 ? 16.224 -6.192 15.536 1.00 76.69 274 ALA A C 1
ATOM 2259 O O . ALA A 1 274 ? 16.210 -6.751 14.443 1.00 76.69 274 ALA A O 1
ATOM 2260 N N . SER A 1 275 ? 15.468 -5.121 15.796 1.00 68.81 275 SER A N 1
ATOM 2261 C CA . SER A 1 275 ? 14.548 -4.530 14.820 1.00 68.81 275 SER A CA 1
ATOM 2262 C C . SER A 1 275 ? 15.278 -3.913 13.621 1.00 68.81 275 SER A C 1
ATOM 2264 O O . SER A 1 275 ? 14.667 -3.716 12.574 1.00 68.81 275 SER A O 1
ATOM 2266 N N . ALA A 1 276 ? 16.572 -3.617 13.768 1.00 75.94 276 ALA A N 1
ATOM 2267 C CA . ALA A 1 276 ? 17.458 -3.143 12.710 1.00 75.94 276 ALA A CA 1
ATOM 2268 C C . ALA A 1 276 ? 18.235 -4.278 12.007 1.00 75.94 276 ALA A C 1
ATOM 2270 O O . ALA A 1 276 ? 19.060 -3.991 11.143 1.00 75.94 276 ALA A O 1
ATOM 2271 N N . GLY A 1 277 ? 17.978 -5.548 12.352 1.00 77.69 277 GLY A N 1
ATOM 2272 C CA . GLY A 1 277 ? 18.594 -6.719 11.719 1.00 77.69 277 GLY A CA 1
ATOM 2273 C C . GLY A 1 277 ? 19.957 -7.130 12.286 1.00 77.69 277 GLY A C 1
ATOM 2274 O O . GLY A 1 277 ? 20.658 -7.911 11.649 1.00 77.69 277 GLY A O 1
ATOM 2275 N N . ALA A 1 278 ? 20.355 -6.620 13.455 1.00 78.75 278 ALA A N 1
ATOM 2276 C CA . ALA A 1 278 ? 21.600 -7.033 14.102 1.00 78.75 278 ALA A CA 1
ATOM 2277 C C . ALA A 1 278 ? 21.508 -8.470 14.645 1.00 78.75 278 ALA A C 1
ATOM 2279 O O . ALA A 1 278 ? 20.468 -8.870 15.177 1.00 78.75 278 ALA A O 1
ATOM 2280 N N . ASN A 1 279 ? 22.612 -9.224 14.567 1.00 81.44 279 ASN A N 1
ATOM 2281 C CA . ASN A 1 279 ? 22.706 -10.526 15.220 1.00 81.44 279 ASN A CA 1
ATOM 2282 C C . ASN A 1 279 ? 22.739 -10.331 16.744 1.00 81.44 279 ASN A C 1
ATOM 2284 O O . ASN A 1 279 ? 23.590 -9.625 17.284 1.00 81.44 279 ASN A O 1
ATOM 2288 N N . LEU A 1 280 ? 21.783 -10.945 17.437 1.00 76.69 280 LEU A N 1
ATOM 2289 C CA . LEU A 1 280 ? 21.614 -10.788 18.877 1.00 76.69 280 LEU A CA 1
ATOM 2290 C C . LEU A 1 280 ? 22.688 -11.508 19.694 1.00 76.69 280 LEU A C 1
ATOM 2292 O O . LEU A 1 280 ? 22.897 -11.127 20.847 1.00 76.69 280 LEU A O 1
ATOM 2296 N N . GLU A 1 281 ? 23.362 -12.489 19.093 1.00 77.88 281 GLU A N 1
ATOM 2297 C CA . GLU A 1 281 ? 24.505 -13.204 19.673 1.00 77.88 281 GLU A CA 1
ATOM 2298 C C . GLU A 1 281 ? 25.729 -12.288 19.838 1.00 77.88 281 GLU A C 1
ATOM 2300 O O . GLU A 1 281 ? 26.538 -12.492 20.738 1.00 77.88 281 GLU A O 1
ATOM 2305 N N . ASP A 1 282 ? 25.833 -11.224 19.031 1.00 78.50 282 ASP A N 1
ATOM 2306 C CA . ASP A 1 282 ? 26.930 -10.249 19.100 1.00 78.50 282 ASP A CA 1
ATOM 2307 C C . ASP A 1 282 ? 26.675 -9.139 20.141 1.00 78.50 282 ASP A C 1
ATOM 2309 O O . ASP A 1 282 ? 27.560 -8.333 20.442 1.00 78.50 282 ASP A O 1
ATOM 2313 N N . ILE A 1 283 ? 25.460 -9.071 20.700 1.00 78.62 283 ILE A N 1
ATOM 2314 C CA . ILE A 1 283 ? 25.021 -8.017 21.622 1.00 78.62 283 ILE A CA 1
ATOM 2315 C C . ILE A 1 283 ? 24.846 -8.619 23.012 1.00 78.62 283 ILE A C 1
ATOM 2317 O O . ILE A 1 283 ? 23.755 -9.053 23.399 1.00 78.62 283 ILE A O 1
ATOM 2321 N N . ASN A 1 284 ? 25.937 -8.592 23.773 1.00 81.88 284 ASN A N 1
ATOM 2322 C CA . ASN A 1 284 ? 26.008 -9.101 25.139 1.00 81.88 284 ASN A CA 1
ATOM 2323 C C . ASN A 1 284 ? 26.471 -8.004 26.095 1.00 81.88 284 ASN A C 1
ATOM 2325 O O . ASN A 1 284 ? 27.225 -7.106 25.715 1.00 81.88 284 ASN A O 1
ATOM 2329 N N . TYR A 1 285 ? 26.026 -8.082 27.344 1.00 77.31 285 TYR A N 1
ATOM 2330 C CA . TYR A 1 285 ? 26.611 -7.301 28.426 1.00 77.31 285 TYR A CA 1
ATOM 2331 C C . TYR A 1 285 ? 27.713 -8.127 29.097 1.00 77.31 285 TYR A C 1
ATOM 2333 O O . TYR A 1 285 ? 27.699 -9.357 29.054 1.00 77.31 285 TYR A O 1
ATOM 2341 N N . LYS A 1 286 ? 28.703 -7.447 29.674 1.00 72.19 286 LYS A N 1
ATOM 2342 C CA . LYS A 1 286 ? 29.742 -8.083 30.483 1.00 72.19 286 LYS A CA 1
ATOM 2343 C C . LYS A 1 286 ? 29.636 -7.564 31.904 1.00 72.19 286 LYS A C 1
ATOM 2345 O O . LYS A 1 286 ? 29.817 -6.370 32.119 1.00 72.19 286 LYS A O 1
ATOM 2350 N N . ASP A 1 287 ? 29.431 -8.484 32.834 1.00 62.72 287 ASP A N 1
ATOM 2351 C CA . ASP A 1 287 ? 29.660 -8.253 34.255 1.00 62.72 287 ASP A CA 1
ATOM 2352 C C . ASP A 1 287 ? 31.087 -8.734 34.555 1.00 62.72 287 ASP A C 1
ATOM 2354 O O . ASP A 1 287 ? 31.308 -9.927 34.766 1.00 62.72 287 ASP A O 1
ATOM 2358 N N . THR A 1 288 ? 32.076 -7.839 34.468 1.00 55.66 288 THR A N 1
ATOM 2359 C CA . THR A 1 288 ? 33.446 -8.090 34.967 1.00 55.66 288 THR A CA 1
ATOM 2360 C C . THR A 1 288 ? 33.649 -7.425 36.304 1.00 55.66 288 THR A C 1
ATOM 2362 O O . THR A 1 288 ? 33.429 -6.197 36.331 1.00 55.66 288 THR A O 1
#

Radius of gyration: 25.9 Å; Cα contacts (8 Å, |Δi|>4): 332; chains: 1; bounding box: 68×42×71 Å

Secondary structure (DSSP, 8-state):
--HHHHHHHHHHHHHHHGGG--SHHHHIIIIIHHHHHHTT--TT-TTTEEEEE--SSS-STT--EEEEEEETTEEEEEEEE--TTS--TTTTHHHHHHHTT-TT--EEEEE-SSEEEEE--SSBTTB--SS-SEEEEGGG--HHHHHHHHTTSTTT--HHHHHHHHHHHHHHHHHHHHHHHHHHS--HHHHHHHHHHH--S---HHHHHHHHHHHHHHHHHHHHHHHHHHHHHHHHHHHHHHTTT--S---S--S----HHHHHHHHHHHHHHHHTT--GGG------

Solvent-accessible surface area (backbone atoms only — not comparable to full-atom values): 16529 Å² total; per-residue (Å²): 128,60,66,65,61,54,50,49,52,48,39,52,48,48,73,75,40,52,92,75,43,86,37,41,68,45,18,41,63,70,34,38,48,53,51,43,43,67,31,60,43,55,74,86,38,70,74,35,32,27,65,64,35,66,75,94,70,87,57,70,89,86,64,63,39,52,31,27,35,37,53,96,86,35,56,28,33,41,33,42,73,36,30,60,88,55,77,70,80,86,66,52,64,64,54,48,60,53,40,47,72,39,79,65,37,59,35,35,36,46,28,20,52,45,43,43,34,35,28,36,37,86,88,39,82,55,36,61,41,93,63,58,56,43,76,47,42,55,90,68,70,46,77,68,52,54,59,57,52,55,46,63,19,58,94,60,57,47,66,69,62,50,52,53,51,34,55,51,42,49,52,52,50,54,50,52,53,48,50,53,45,40,54,79,55,54,44,70,67,63,33,46,61,56,45,64,78,76,44,89,69,76,89,40,74,69,53,41,56,55,46,37,55,51,50,41,51,50,52,53,49,53,53,50,51,56,49,48,52,52,52,49,52,51,51,50,55,57,47,59,63,52,67,77,71,73,88,77,81,93,76,95,80,76,91,56,83,85,45,73,67,57,52,51,52,49,51,52,52,51,51,56,40,46,76,71,70,47,68,65,87,80,66,74,87,82,90,114

Foldseek 3Di:
DDLVVLLV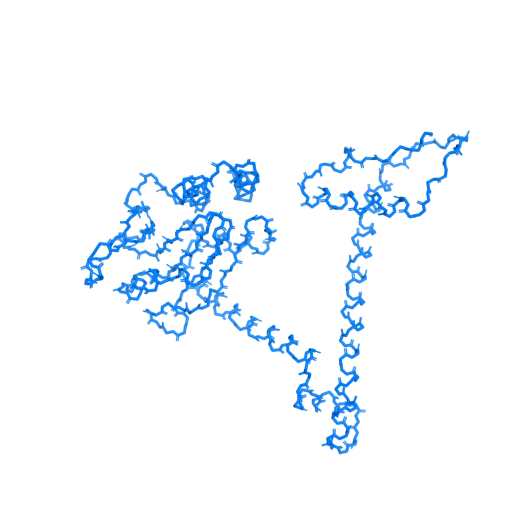VLLVQCVPCLVVQDFQVSLCVRQVLSLCVSLVFDCVDCQAKPAQDDDPPPPDPRHGAGIFGDDPSHTAETEHEGALPDDQPPVCVSVQVVQLPDLNHAWYWYYPSFKIFIWGALPHRSGTDPHGLDIDGSNDDDPVNSVLSNCSRPVNPDRVVNSVSSVVSVVVVVVVVVVVCCLVPNDLVNLCVVDVVPDPDDSDPVSSVVSSVVSNVVVVVVVVVVVVVVVVVVVVVVVVVVVVPDPDDDDDDQPDDQDPVNVVVLVVVLVVVVSVVDDSVVRDDDRD

Nearest PDB structures (foldseek):
  3ijm-assembly1_B  TM=5.552E-01  e=7.359E-03  Spirosoma linguale DSM 74
  7bto-assembly1_F  TM=5.730E-01  e=4.360E-01  Escherichia coli
  6h2j-assembly1_A  TM=4.792E-01  e=4.123E-01  Escherichia coli
  4be7-assembly2_D  TM=2.885E-01  e=2.493E-01  Escherichia coli
  4be7-assembly1_B  TM=2.896E-01  e=2.108E-01  Escherichia coli

Organism: NCBI:txid2510189

Sequence (288 aa):
MDFENQLNAIVETISERKTLVNTEEATKMTFVMPFLKVLGYDVFNPSIVVPEYTADIGIKKGEKVDYAIFKDGKPFILIEAKNHTENLDNHNNQLVRYFNTDPNIKFAILTNGIEYRFFTDIEQQNLMDKIPFLVINLEKLKPRDIKDLKRFICTDLNLDEILNIAMEKKYYKAIQDIFKNEIENPSDEFTSFFAKQMTEKRMTSAVLEEFKNYIKKSFKEIINDLAYDKITNIKNNLQAINDDEDNEQINESRDIVTTEEELQGFYIVKSILASAGANLEDINYKDT